Protein AF-0000000069341437 (afdb_homodimer)

Structure (mmCIF, N/CA/C/O backbone):
data_AF-0000000069341437-model_v1
#
loop_
_entity.id
_entity.type
_entity.pdbx_description
1 polymer 'CASP-like protein'
#
loop_
_atom_site.group_PDB
_atom_site.id
_atom_site.type_symbol
_atom_site.label_atom_id
_atom_site.label_alt_id
_atom_site.label_comp_id
_atom_site.label_asym_id
_atom_site.label_entity_id
_atom_site.label_seq_id
_atom_site.pdbx_PDB_ins_code
_atom_site.Cartn_x
_atom_site.Cartn_y
_atom_site.Cartn_z
_atom_site.occupancy
_atom_site.B_iso_or_equiv
_atom_site.auth_seq_id
_atom_site.auth_comp_id
_atom_site.auth_asym_id
_atom_site.auth_atom_id
_atom_site.pdbx_PDB_model_num
ATOM 1 N N . MET A 1 1 ? -21.5 57.875 17.562 1 32.16 1 MET A N 1
ATOM 2 C CA . MET A 1 1 ? -21.734 57.219 16.281 1 32.16 1 MET A CA 1
ATOM 3 C C . MET A 1 1 ? -21.672 55.688 16.438 1 32.16 1 MET A C 1
ATOM 5 O O . MET A 1 1 ? -20.672 55.156 16.922 1 32.16 1 MET A O 1
ATOM 9 N N . PRO A 1 2 ? -22.766 55 16.594 1 41.91 2 PRO A N 1
ATOM 10 C CA . PRO A 1 2 ? -22.859 53.562 16.844 1 41.91 2 PRO A CA 1
ATOM 11 C C . PRO A 1 2 ? -22.094 52.75 15.82 1 41.91 2 PRO A C 1
ATOM 13 O O . PRO A 1 2 ? -21.953 53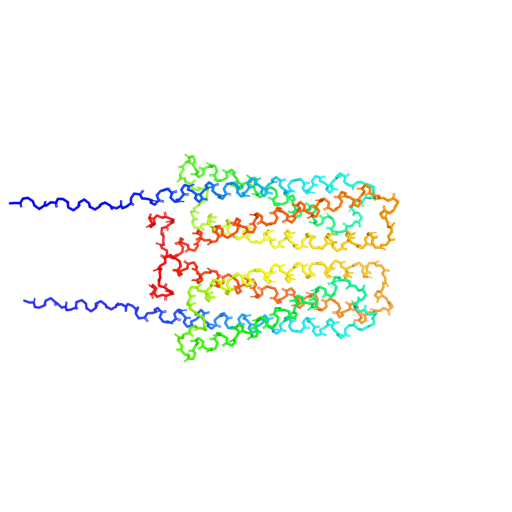.156 14.664 1 41.91 2 PRO A O 1
ATOM 16 N N . SER A 1 3 ? -20.891 52.219 16.266 1 40.38 3 SER A N 1
ATOM 17 C CA . SER A 1 3 ? -20.062 51.312 15.477 1 40.38 3 SER A CA 1
ATOM 18 C C . SER A 1 3 ? -20.922 50.281 14.766 1 40.38 3 SER A C 1
ATOM 20 O O . SER A 1 3 ? -21.812 49.688 15.375 1 40.38 3 SER A O 1
ATOM 22 N N . PRO A 1 4 ? -21.125 50.5 13.461 1 43.59 4 PRO A N 1
ATOM 23 C CA . PRO A 1 4 ? -21.969 49.531 12.734 1 43.59 4 PRO A CA 1
ATOM 24 C C . PRO A 1 4 ? -21.641 48.094 13.078 1 43.59 4 PRO A C 1
ATOM 26 O O . PRO A 1 4 ? -20.516 47.781 13.477 1 43.59 4 PRO A O 1
ATOM 29 N N . PRO A 1 5 ? -22.547 47.344 13.633 1 40.03 5 PRO A N 1
ATOM 30 C CA . PRO A 1 5 ? -22.375 45.906 13.93 1 40.03 5 PRO A CA 1
ATOM 31 C C . PRO A 1 5 ? -21.641 45.156 12.82 1 40.03 5 PRO A C 1
ATOM 33 O O . PRO A 1 5 ? -21.844 45.469 11.633 1 40.03 5 PRO A O 1
ATOM 36 N N . HIS A 1 6 ? -20.234 45.156 12.93 1 34.81 6 HIS A N 1
ATOM 37 C CA . HIS A 1 6 ? -19.547 44.25 12.031 1 34.81 6 HIS A CA 1
ATOM 38 C C . HIS A 1 6 ? -20.312 42.938 11.859 1 34.81 6 HIS A C 1
ATOM 40 O O . HIS A 1 6 ? -20.453 42.156 12.812 1 34.81 6 HIS A O 1
ATOM 46 N N . ASN A 1 7 ? -21.422 43.031 11.227 1 34.34 7 ASN A N 1
ATOM 47 C CA . ASN A 1 7 ? -22.031 41.781 10.789 1 34.34 7 ASN A CA 1
ATOM 48 C C . ASN A 1 7 ? -20.984 40.781 10.352 1 34.34 7 ASN A C 1
ATOM 50 O O . ASN A 1 7 ? -20.234 41.031 9.406 1 34.34 7 ASN A O 1
ATOM 54 N N . GLY A 1 8 ? -20.062 40.375 11.281 1 32.69 8 GLY A N 1
ATOM 55 C CA . GLY A 1 8 ? -19.266 39.188 10.992 1 32.69 8 GLY A CA 1
ATOM 56 C C . GLY A 1 8 ? -19.969 38.219 10.078 1 32.69 8 GLY A C 1
ATOM 57 O O . GLY A 1 8 ? -20.859 37.5 10.508 1 32.69 8 GLY A O 1
ATOM 58 N N . GLY A 1 9 ? -20.344 38.656 8.945 1 34.12 9 GLY A N 1
ATOM 59 C CA . GLY A 1 9 ? -20.828 37.75 7.934 1 34.12 9 GLY A CA 1
ATOM 60 C C . GLY A 1 9 ? -20.031 36.438 7.883 1 34.12 9 GLY A C 1
ATOM 61 O O . GLY A 1 9 ? -18.953 36.406 7.285 1 34.12 9 GLY A O 1
ATOM 62 N N . GLY A 1 10 ? -19.719 35.75 8.961 1 36.22 10 GLY A N 1
ATOM 63 C CA . GLY A 1 10 ? -19.344 34.344 8.867 1 36.22 10 GLY A CA 1
ATOM 64 C C . GLY A 1 10 ? -19.797 33.688 7.574 1 36.22 10 GLY A C 1
ATOM 65 O O . GLY A 1 10 ? -20.984 33.719 7.238 1 36.22 10 GLY A O 1
ATOM 66 N N . ASP A 1 11 ? -18.984 33.906 6.566 1 36.56 11 ASP A N 1
ATOM 67 C CA . ASP A 1 11 ? -19.219 33.312 5.242 1 36.56 11 ASP A CA 1
ATOM 68 C C . ASP A 1 11 ? -20 32 5.34 1 36.56 11 ASP A C 1
ATOM 70 O O . ASP A 1 11 ? -19.578 31.078 6.031 1 36.56 11 ASP A O 1
ATOM 74 N N . ALA A 1 12 ? -21.109 31.891 5.395 1 41.69 12 ALA A N 1
ATOM 75 C CA . ALA A 1 12 ? -22.219 30.953 5.168 1 41.69 12 ALA A CA 1
ATOM 76 C C . ALA A 1 12 ? -21.812 29.844 4.215 1 41.69 12 ALA A C 1
ATOM 78 O O . ALA A 1 12 ? -22.656 29.078 3.754 1 41.69 12 ALA A O 1
ATOM 79 N N . HIS A 1 13 ? -20.609 29.734 3.414 1 44.34 13 HIS A N 1
ATOM 80 C CA . HIS A 1 13 ? -20.281 28.766 2.367 1 44.34 13 HIS A CA 1
ATOM 81 C C . HIS A 1 13 ? -19.938 27.406 2.959 1 44.34 13 HIS A C 1
ATOM 83 O O . HIS A 1 13 ? -19.531 26.5 2.232 1 44.34 13 HIS A O 1
ATOM 89 N N . PRO A 1 14 ? -19.578 27.219 4.25 1 52.53 14 PRO A N 1
ATOM 90 C CA . PRO A 1 14 ? -19.141 25.969 4.848 1 52.53 14 PRO A CA 1
ATOM 91 C C . PRO A 1 14 ? -20.125 24.812 4.609 1 52.53 14 PRO A C 1
ATOM 93 O O . PRO A 1 14 ? -19.703 23.688 4.367 1 52.53 14 PRO A O 1
ATOM 96 N N . PRO A 1 15 ? -21.422 25.094 4.746 1 59.72 15 PRO A N 1
ATOM 97 C CA . PRO A 1 15 ? -22.391 24 4.609 1 59.72 15 PRO A CA 1
ATOM 98 C C . PRO A 1 15 ? -22.406 23.406 3.201 1 59.72 15 PRO A C 1
ATOM 100 O O . PRO A 1 15 ? -22.641 22.203 3.035 1 59.72 15 PRO A O 1
ATOM 103 N N . GLN A 1 16 ? -22.094 24.312 2.191 1 64.38 16 GLN A N 1
ATOM 104 C CA . GLN A 1 16 ? -22.188 23.828 0.818 1 64.38 16 GLN A CA 1
ATOM 105 C C . GLN A 1 16 ? -21.031 22.875 0.485 1 64.38 16 GLN A C 1
ATOM 107 O O . GLN A 1 16 ? -21.234 21.859 -0.184 1 64.38 16 GLN A O 1
ATOM 112 N N . ARG A 1 17 ? -19.891 23.234 1.036 1 73.5 17 ARG A N 1
ATOM 113 C CA . ARG A 1 17 ? -18.75 22.375 0.746 1 73.5 17 ARG A CA 1
ATOM 114 C C . ARG A 1 17 ? -18.938 20.984 1.362 1 73.5 17 ARG A C 1
ATOM 116 O O . ARG A 1 17 ? -18.625 19.984 0.733 1 73.5 17 ARG A O 1
ATOM 123 N N . ARG A 1 18 ? -19.5 21.047 2.443 1 78.5 18 ARG A N 1
ATOM 124 C CA . ARG A 1 18 ? -19.766 19.781 3.113 1 78.5 18 ARG A CA 1
ATOM 125 C C . ARG A 1 18 ? -20.766 18.938 2.326 1 78.5 18 ARG A C 1
ATOM 127 O O . ARG A 1 18 ? -20.625 17.719 2.209 1 78.5 18 ARG A O 1
ATOM 134 N N . ARG A 1 19 ? -21.828 19.672 1.827 1 82.5 19 ARG A N 1
ATOM 135 C CA . ARG A 1 19 ? -22.828 18.969 1.046 1 82.5 19 ARG A CA 1
ATOM 136 C C . ARG A 1 19 ? -22.234 18.375 -0.22 1 82.5 19 ARG A C 1
ATOM 138 O O . ARG A 1 19 ? -22.547 17.234 -0.584 1 82.5 19 ARG A O 1
ATOM 145 N N . HIS A 1 20 ? -21.297 19.125 -0.807 1 86 20 HIS A N 1
ATOM 146 C CA . HIS A 1 20 ? -20.656 18.641 -2.031 1 86 20 HIS A CA 1
ATOM 147 C C . HIS A 1 20 ? -19.734 17.453 -1.75 1 86 20 HIS A C 1
ATOM 149 O O . HIS A 1 20 ? -19.719 16.484 -2.512 1 86 20 HIS A O 1
ATOM 155 N N . LEU A 1 21 ? -19.062 17.484 -0.702 1 87.06 21 LEU A N 1
ATOM 156 C CA . LEU A 1 21 ? -18.172 16.391 -0.336 1 87.06 21 LEU A CA 1
ATOM 157 C C . LEU A 1 21 ? -18.984 15.141 0.001 1 87.06 21 LEU A C 1
ATOM 159 O O . LEU A 1 21 ? -18.578 14.031 -0.362 1 87.06 21 LEU A O 1
ATOM 163 N N . ASN A 1 22 ? -20.062 15.367 0.604 1 88.88 22 ASN A N 1
ATOM 164 C CA . ASN A 1 22 ? -20.938 14.242 0.944 1 88.88 22 ASN A CA 1
ATOM 165 C C . ASN A 1 22 ? -21.531 13.602 -0.303 1 88.88 22 ASN A C 1
ATOM 167 O O . ASN A 1 22 ? -21.609 12.375 -0.398 1 88.88 22 ASN A O 1
ATOM 171 N N . LEU A 1 23 ? -21.938 14.391 -1.186 1 92.06 23 LEU A N 1
ATOM 172 C CA . LEU A 1 23 ? -22.484 13.883 -2.438 1 92.06 23 LEU A CA 1
ATOM 173 C C . LEU A 1 23 ? -21.406 13.188 -3.26 1 92.06 23 LEU A C 1
ATOM 175 O O . LEU A 1 23 ? -21.672 12.164 -3.9 1 92.06 23 LEU A O 1
ATOM 179 N N . LEU A 1 24 ? -20.234 13.758 -3.234 1 94.25 24 LEU A N 1
ATOM 180 C CA . LEU A 1 24 ? -19.125 13.164 -3.965 1 94.25 24 LEU A CA 1
ATOM 181 C C . LEU A 1 24 ? -18.797 11.781 -3.418 1 94.25 24 LEU A C 1
ATOM 183 O O . LEU A 1 24 ? -18.656 10.82 -4.184 1 94.25 24 LEU A O 1
ATOM 187 N N . ILE A 1 25 ? -18.703 11.719 -2.172 1 94.81 25 ILE A N 1
ATOM 188 C CA . ILE A 1 25 ? -18.359 10.438 -1.568 1 94.81 25 ILE A CA 1
ATOM 189 C C . ILE A 1 25 ? -19.484 9.43 -1.852 1 94.81 25 ILE A C 1
ATOM 191 O O . ILE A 1 25 ? -19.203 8.25 -2.115 1 94.81 25 ILE A O 1
ATOM 195 N N . LEU A 1 26 ? -20.75 9.797 -1.717 1 96 26 LEU A N 1
ATOM 196 C CA . LEU A 1 26 ? -21.875 8.922 -2.008 1 96 26 LEU A CA 1
ATOM 197 C C . LEU A 1 26 ? -21.797 8.391 -3.436 1 96 26 LEU A C 1
ATOM 199 O O . LEU A 1 26 ? -22.016 7.199 -3.67 1 96 26 LEU A O 1
ATOM 203 N N . LEU A 1 27 ? -21.453 9.266 -4.371 1 97.31 27 LEU A N 1
ATOM 204 C CA . LEU A 1 27 ? -21.328 8.867 -5.77 1 97.31 27 LEU A CA 1
ATOM 205 C C . LEU A 1 27 ? -20.188 7.883 -5.953 1 97.31 27 LEU A C 1
ATOM 207 O O . LEU A 1 27 ? -20.312 6.887 -6.668 1 97.31 27 LEU A O 1
ATOM 211 N N . LEU A 1 28 ? -19.094 8.148 -5.316 1 98.25 28 LEU A N 1
ATOM 212 C CA . LEU A 1 28 ? -17.938 7.254 -5.406 1 98.25 28 LEU A CA 1
ATOM 213 C C . LEU A 1 28 ? -18.266 5.883 -4.828 1 98.25 28 LEU A C 1
ATOM 215 O O . LEU A 1 28 ? -17.875 4.859 -5.387 1 98.25 28 LEU A O 1
ATOM 219 N N . ARG A 1 29 ? -18.969 5.867 -3.781 1 97.94 29 ARG A N 1
ATOM 220 C CA . ARG A 1 29 ? -19.344 4.609 -3.137 1 97.94 29 ARG A CA 1
ATOM 221 C C . ARG A 1 29 ? -20.344 3.83 -3.986 1 97.94 29 ARG A C 1
ATOM 223 O O . ARG A 1 29 ? -20.281 2.602 -4.055 1 97.94 29 ARG A O 1
ATOM 230 N N . LEU A 1 30 ? -21.266 4.52 -4.609 1 98.25 30 LEU A N 1
ATOM 231 C CA . LEU A 1 30 ? -22.234 3.887 -5.484 1 98.25 30 LEU A CA 1
ATOM 232 C C . LEU A 1 30 ? -21.562 3.219 -6.672 1 98.25 30 LEU A C 1
ATOM 234 O O . LEU A 1 30 ? -21.859 2.07 -7.004 1 98.25 30 LEU A O 1
ATOM 238 N N . VAL A 1 31 ? -20.609 3.965 -7.23 1 98.69 31 VAL A N 1
ATOM 239 C CA . VAL A 1 31 ? -19.891 3.449 -8.391 1 98.69 31 VAL A CA 1
ATOM 240 C C . VAL A 1 31 ? -19 2.281 -7.977 1 98.69 31 VAL A C 1
ATOM 242 O O . VAL A 1 31 ? -18.922 1.271 -8.68 1 98.69 31 VAL A O 1
ATOM 245 N N . THR A 1 32 ? -18.328 2.422 -6.848 1 98.75 32 THR A N 1
ATOM 246 C CA . THR A 1 32 ? -17.531 1.324 -6.316 1 98.75 32 THR A CA 1
ATOM 247 C C . THR A 1 32 ? -18.391 0.087 -6.086 1 98.75 32 THR A C 1
ATOM 249 O O . THR A 1 32 ? -18 -1.026 -6.438 1 98.75 32 THR A O 1
ATOM 252 N N . PHE A 1 33 ? -19.562 0.231 -5.492 1 98.69 33 PHE A N 1
ATOM 253 C CA . PHE A 1 33 ? -20.5 -0.862 -5.246 1 98.69 33 PHE A CA 1
ATOM 254 C C . PHE A 1 33 ? -20.844 -1.576 -6.547 1 98.69 33 PHE A C 1
ATOM 256 O O . PHE A 1 33 ? -20.766 -2.803 -6.629 1 98.69 33 PHE A O 1
ATOM 263 N N . GLY A 1 34 ? -21.219 -0.811 -7.512 1 98.81 34 GLY A N 1
ATOM 264 C CA . GLY A 1 34 ? -21.609 -1.38 -8.789 1 98.81 34 GLY A CA 1
ATOM 265 C C . GLY A 1 34 ? -20.5 -2.182 -9.445 1 98.81 34 GLY A C 1
ATOM 266 O O . GLY A 1 34 ? -20.734 -3.311 -9.891 1 98.81 34 GLY A O 1
ATOM 267 N N . PHE A 1 35 ? -19.328 -1.631 -9.516 1 98.88 35 PHE A N 1
ATOM 268 C CA . PHE A 1 35 ? -18.203 -2.297 -10.172 1 98.88 35 PHE A CA 1
ATOM 269 C C . PHE A 1 35 ? -17.781 -3.541 -9.398 1 98.88 35 PHE A C 1
ATOM 271 O O . PHE A 1 35 ? -17.516 -4.586 -9.992 1 98.88 35 PHE A O 1
ATOM 278 N N . SER A 1 36 ? -17.719 -3.416 -8.078 1 98.81 36 SER A N 1
ATOM 279 C CA . SER A 1 36 ? -17.328 -4.562 -7.27 1 98.81 36 SER A CA 1
ATOM 280 C C . SER A 1 36 ? -18.359 -5.676 -7.332 1 98.81 36 SER A C 1
ATOM 282 O O . SER A 1 36 ? -18 -6.855 -7.383 1 98.81 36 SER A O 1
ATOM 284 N N . LEU A 1 37 ? -19.609 -5.32 -7.301 1 98.62 37 LEU A N 1
ATOM 285 C CA . LEU A 1 37 ? -20.672 -6.32 -7.43 1 98.62 37 LEU A CA 1
ATOM 286 C C . LEU A 1 37 ? -20.594 -7.008 -8.789 1 98.62 37 LEU A C 1
ATOM 288 O O . LEU A 1 37 ? -20.703 -8.234 -8.875 1 98.62 37 LEU A O 1
ATOM 292 N N . ALA A 1 38 ? -20.422 -6.211 -9.82 1 98.56 38 ALA A N 1
ATOM 293 C CA . ALA A 1 38 ? -20.328 -6.766 -11.164 1 98.56 38 ALA A CA 1
ATOM 294 C C . ALA A 1 38 ? -19.125 -7.695 -11.281 1 98.56 38 ALA A C 1
ATOM 296 O O . ALA A 1 38 ? -19.188 -8.742 -11.938 1 98.56 38 ALA A O 1
ATOM 297 N N . ALA A 1 39 ? -18.047 -7.32 -10.672 1 98.44 39 ALA A N 1
ATOM 298 C CA . ALA A 1 39 ? -16.859 -8.172 -10.68 1 98.44 39 ALA A CA 1
ATOM 299 C C . ALA A 1 39 ? -17.141 -9.508 -9.992 1 98.44 39 ALA A C 1
ATOM 301 O O . ALA A 1 39 ? -16.797 -10.57 -10.523 1 98.44 39 ALA A O 1
ATOM 302 N N . ALA A 1 40 ? -17.766 -9.461 -8.859 1 97.44 40 ALA A N 1
ATOM 303 C CA . ALA A 1 40 ? -18.094 -10.672 -8.117 1 97.44 40 ALA A CA 1
ATOM 304 C C . ALA A 1 40 ? -19.031 -11.57 -8.914 1 97.44 40 ALA A C 1
ATOM 306 O O . ALA A 1 40 ? -18.844 -12.789 -8.977 1 97.44 40 ALA A O 1
ATOM 307 N N . ILE A 1 41 ? -20.078 -10.969 -9.508 1 96.81 41 ILE A N 1
ATOM 308 C CA . ILE A 1 41 ? -21.031 -11.727 -10.312 1 96.81 41 ILE A CA 1
ATOM 309 C C . ILE A 1 41 ? -20.312 -12.367 -11.492 1 96.81 41 ILE A C 1
ATOM 311 O O . ILE A 1 41 ? -20.578 -13.523 -11.836 1 96.81 41 ILE A O 1
ATOM 315 N N . SER A 1 42 ? -19.375 -11.672 -12.109 1 96.12 42 SER A N 1
ATOM 316 C CA . SER A 1 42 ? -18.641 -12.203 -13.25 1 96.12 42 SER A CA 1
ATOM 317 C C . SER A 1 42 ? -17.828 -13.43 -12.859 1 96.12 42 SER A C 1
ATOM 319 O O . SER A 1 42 ? -17.719 -14.383 -13.633 1 96.12 42 SER A O 1
ATOM 321 N N . ILE A 1 43 ? -17.297 -13.43 -11.648 1 94.62 43 ILE A N 1
ATOM 322 C CA . ILE A 1 43 ? -16.5 -14.57 -11.188 1 94.62 43 ILE A CA 1
ATOM 323 C C . ILE A 1 43 ? -17.422 -15.766 -10.938 1 94.62 43 ILE A C 1
ATOM 325 O O . ILE A 1 43 ? -17.109 -16.891 -11.336 1 94.62 43 ILE A O 1
ATOM 329 N N . VAL A 1 44 ? -18.516 -15.516 -10.328 1 91.44 44 VAL A N 1
ATOM 330 C CA . VAL A 1 44 ? -19.422 -16.609 -9.961 1 91.44 44 VAL A CA 1
ATOM 331 C C . VAL A 1 44 ? -20.031 -17.219 -11.219 1 91.44 44 VAL A C 1
ATOM 333 O O . VAL A 1 44 ? -20.328 -18.422 -11.258 1 91.44 44 VAL A O 1
ATOM 336 N N . THR A 1 45 ? -20.172 -16.453 -12.242 1 91.12 45 THR A N 1
ATOM 337 C CA . THR A 1 45 ? -20.75 -16.938 -13.5 1 91.12 45 THR A CA 1
ATOM 338 C C . THR A 1 45 ? -19.719 -17.703 -14.312 1 91.12 45 THR A C 1
ATOM 340 O O . THR A 1 45 ? -20.062 -18.422 -15.25 1 91.12 45 THR A O 1
ATOM 343 N N . ASN A 1 46 ? -18.453 -17.562 -13.93 1 87.12 46 ASN A N 1
ATOM 344 C CA . ASN A 1 46 ? -17.359 -18.25 -14.602 1 87.12 46 ASN A CA 1
ATOM 345 C C . ASN A 1 46 ? -17.281 -19.719 -14.164 1 87.12 46 ASN A C 1
ATOM 347 O O . ASN A 1 46 ? -16.453 -20.078 -13.32 1 87.12 46 ASN A O 1
ATOM 351 N N . SER A 1 47 ? -18.016 -20.672 -14.742 1 74.56 47 SER A N 1
ATOM 352 C CA . SER A 1 47 ? -18.188 -22.047 -14.281 1 74.56 47 SER A CA 1
ATOM 353 C C . SER A 1 47 ? -17.266 -23 -15.039 1 74.56 47 SER A C 1
ATOM 355 O O . SER A 1 47 ? -16.781 -23.984 -14.484 1 74.56 47 SER A O 1
ATOM 357 N N . SER A 1 48 ? -16.984 -22.891 -16.266 1 69.38 48 SER A N 1
ATOM 358 C CA . SER A 1 48 ? -16.203 -23.859 -17.016 1 69.38 48 SER A CA 1
ATOM 359 C C . SER A 1 48 ? -14.852 -23.297 -17.422 1 69.38 48 SER A C 1
ATOM 361 O O . SER A 1 48 ? -14.773 -22.422 -18.281 1 69.38 48 SER A O 1
ATOM 363 N N . PRO A 1 49 ? -13.867 -23.797 -16.844 1 68.25 49 PRO A N 1
ATOM 364 C CA . PRO A 1 49 ? -13.648 -24.656 -15.664 1 68.25 49 PRO A CA 1
ATOM 365 C C . PRO A 1 49 ? -14.039 -23.969 -14.359 1 68.25 49 PRO A C 1
ATOM 367 O O . PRO A 1 49 ? -14.336 -22.766 -14.352 1 68.25 49 PRO A O 1
ATOM 370 N N . SER A 1 50 ? -14.031 -24.766 -13.289 1 74.31 50 SER A N 1
ATOM 371 C CA . SER A 1 50 ? -14.492 -24.203 -12.023 1 74.31 50 SER A CA 1
ATOM 372 C C . SER A 1 50 ? -13.516 -23.156 -11.5 1 74.31 50 SER A C 1
ATOM 374 O O . SER A 1 50 ? -12.312 -23.422 -11.375 1 74.31 50 SER A O 1
ATOM 376 N N . TRP A 1 51 ? -13.969 -21.953 -11.352 1 77.94 51 TRP A N 1
ATOM 377 C CA . TRP A 1 51 ? -13.188 -20.859 -10.781 1 77.94 51 TRP A CA 1
ATOM 378 C C . TRP A 1 51 ? -12.688 -21.219 -9.383 1 77.94 51 TRP A C 1
ATOM 380 O O . TRP A 1 51 ? -11.695 -20.656 -8.914 1 77.94 51 TRP A O 1
ATOM 390 N N . LEU A 1 52 ? -13.297 -22.062 -8.75 1 79.06 52 LEU A N 1
ATOM 391 C CA . LEU A 1 52 ? -12.945 -22.484 -7.402 1 79.06 52 LEU A CA 1
ATOM 392 C C . LEU A 1 52 ? -11.594 -23.203 -7.398 1 79.06 52 LEU A C 1
ATOM 394 O O . LEU A 1 52 ? -10.953 -23.328 -6.352 1 79.06 52 LEU A O 1
ATOM 398 N N . ARG A 1 53 ? -11.281 -23.625 -8.531 1 78.38 53 ARG A N 1
ATOM 399 C CA . ARG A 1 53 ? -10.008 -24.344 -8.625 1 78.38 53 ARG A CA 1
ATOM 400 C C . ARG A 1 53 ? -8.836 -23.375 -8.523 1 78.38 53 ARG A C 1
ATOM 402 O O . ARG A 1 53 ? -7.727 -23.766 -8.156 1 78.38 53 ARG A O 1
ATOM 409 N N . PHE A 1 54 ? -9.102 -22.125 -8.844 1 80.19 54 PHE A N 1
ATOM 410 C CA . PHE A 1 54 ? -8.047 -21.125 -8.828 1 80.19 54 PHE A CA 1
ATOM 411 C C . PHE A 1 54 ? -8.148 -20.25 -7.582 1 80.19 54 PHE A C 1
ATOM 413 O O . PHE A 1 54 ? -9.086 -19.469 -7.434 1 80.19 54 PHE A O 1
ATOM 420 N N . GLN A 1 55 ? -7.219 -20.328 -6.676 1 83.31 55 GLN A N 1
ATOM 421 C CA . GLN A 1 55 ? -7.195 -19.578 -5.426 1 83.31 55 GLN A CA 1
ATOM 422 C C . GLN A 1 55 ? -7.242 -18.078 -5.688 1 83.31 55 GLN A C 1
ATOM 424 O O . GLN A 1 55 ? -7.887 -17.328 -4.941 1 83.31 55 GLN A O 1
ATOM 429 N N . SER A 1 56 ? -6.516 -17.641 -6.766 1 88.25 56 SER A N 1
ATOM 430 C CA . SER A 1 56 ? -6.492 -16.219 -7.074 1 88.25 56 SER A CA 1
ATOM 431 C C . SER A 1 56 ? -7.895 -15.695 -7.375 1 88.25 56 SER A C 1
ATOM 433 O O . SER A 1 56 ? -8.266 -14.602 -6.93 1 88.25 56 SER A O 1
ATOM 435 N N . PHE A 1 57 ? -8.742 -16.469 -8.047 1 90.81 57 PHE A N 1
ATOM 436 C CA . PHE A 1 57 ? -10.086 -16.016 -8.391 1 90.81 57 PHE A CA 1
ATOM 437 C C . PHE A 1 57 ? -11.008 -16.078 -7.18 1 90.81 57 PHE A C 1
ATOM 439 O O . PHE A 1 57 ? -11.93 -15.266 -7.051 1 90.81 57 PHE A O 1
ATOM 446 N N . ARG A 1 58 ? -10.719 -16.938 -6.293 1 91.75 58 ARG A N 1
ATOM 447 C CA . ARG A 1 58 ? -11.453 -16.938 -5.031 1 91.75 58 ARG A CA 1
ATOM 448 C C . ARG A 1 58 ? -11.172 -15.68 -4.23 1 91.75 58 ARG A C 1
ATOM 450 O O . ARG A 1 58 ? -12.07 -15.117 -3.604 1 91.75 58 ARG A O 1
ATOM 457 N N . PHE A 1 59 ? -9.953 -15.234 -4.328 1 93.62 59 PHE A N 1
ATOM 458 C CA . PHE A 1 59 ? -9.57 -14.016 -3.629 1 93.62 59 PHE A CA 1
ATOM 459 C C . PHE A 1 59 ? -10.195 -12.797 -4.289 1 93.62 59 PHE A C 1
ATOM 461 O O . PHE A 1 59 ? -10.648 -11.875 -3.604 1 93.62 59 PHE A O 1
ATOM 468 N N . VAL A 1 60 ? -10.18 -12.812 -5.602 1 96.25 60 VAL A N 1
ATOM 469 C CA . VAL A 1 60 ? -10.82 -11.719 -6.324 1 96.25 60 VAL A CA 1
ATOM 470 C C . VAL A 1 60 ? -12.305 -11.664 -5.977 1 96.25 60 VAL A C 1
ATOM 472 O O . VAL A 1 60 ? -12.852 -10.594 -5.727 1 96.25 60 VAL A O 1
ATOM 475 N N . PHE A 1 61 ? -12.961 -12.805 -5.926 1 96.44 61 PHE A N 1
ATOM 476 C CA . PHE A 1 61 ? -14.375 -12.883 -5.578 1 96.44 61 PHE A CA 1
ATOM 477 C C . PHE A 1 61 ? -14.617 -12.375 -4.156 1 96.44 61 PHE A C 1
ATOM 479 O O . PHE A 1 61 ? -15.445 -11.492 -3.938 1 96.44 61 PHE A O 1
ATOM 486 N N . ALA A 1 62 ? -13.844 -12.914 -3.199 1 97.5 62 ALA A N 1
ATOM 487 C CA . ALA A 1 62 ? -14.016 -12.547 -1.797 1 97.5 62 ALA A CA 1
ATOM 488 C C . ALA A 1 62 ? -13.766 -11.055 -1.586 1 97.5 62 ALA A C 1
ATOM 490 O O . ALA A 1 62 ? -14.531 -10.375 -0.898 1 97.5 62 ALA A O 1
ATOM 491 N N . ALA A 1 63 ? -12.703 -10.508 -2.156 1 98.31 63 ALA A N 1
ATOM 492 C CA . ALA A 1 63 ? -12.359 -9.094 -2.008 1 98.31 63 ALA A CA 1
ATOM 493 C C . ALA A 1 63 ? -13.469 -8.203 -2.559 1 98.31 63 ALA A C 1
ATOM 495 O O . ALA A 1 63 ? -13.852 -7.215 -1.924 1 98.31 63 ALA A O 1
ATOM 496 N N . ASN A 1 64 ? -14.008 -8.547 -3.713 1 98.62 64 ASN A N 1
ATOM 497 C CA . ASN A 1 64 ? -15.023 -7.707 -4.332 1 98.62 64 ASN A CA 1
ATOM 498 C C . ASN A 1 64 ? -16.359 -7.824 -3.605 1 98.62 64 ASN A C 1
ATOM 500 O O . ASN A 1 64 ? -17.125 -6.855 -3.531 1 98.62 64 ASN A O 1
ATOM 504 N N . VAL A 1 65 ? -16.672 -8.977 -3.01 1 98.5 65 VAL A N 1
ATOM 505 C CA . VAL A 1 65 ? -17.875 -9.109 -2.201 1 98.5 65 VAL A CA 1
ATOM 506 C C . VAL A 1 65 ? -17.766 -8.258 -0.943 1 98.5 65 VAL A C 1
ATOM 508 O O . VAL A 1 65 ? -18.719 -7.57 -0.557 1 98.5 65 VAL A O 1
ATOM 511 N N . ILE A 1 66 ? -16.594 -8.273 -0.357 1 98.56 66 ILE A N 1
ATOM 512 C CA . ILE A 1 66 ? -16.359 -7.48 0.844 1 98.56 66 ILE A CA 1
ATOM 513 C C . ILE A 1 66 ? -16.5 -5.996 0.524 1 98.56 66 ILE A C 1
ATOM 515 O O . ILE A 1 66 ? -17.188 -5.266 1.243 1 98.56 66 ILE A O 1
ATOM 519 N N . VAL A 1 67 ? -15.938 -5.578 -0.555 1 98.75 67 VAL A N 1
ATOM 520 C CA . VAL A 1 67 ? -15.977 -4.172 -0.941 1 98.75 67 VAL A CA 1
ATOM 521 C C . VAL A 1 67 ? -17.391 -3.779 -1.324 1 98.75 67 VAL A C 1
ATOM 523 O O . VAL A 1 67 ? -17.844 -2.676 -1.008 1 98.75 67 VAL A O 1
ATOM 526 N N . ALA A 1 68 ? -18.078 -4.637 -2.014 1 98.62 68 ALA A N 1
ATOM 527 C CA . ALA A 1 68 ? -19.469 -4.352 -2.352 1 98.62 68 ALA A CA 1
ATOM 528 C C . ALA A 1 68 ? -20.328 -4.203 -1.093 1 98.62 68 ALA A C 1
ATOM 530 O O . ALA A 1 68 ? -21.094 -3.25 -0.965 1 98.62 68 ALA A O 1
ATOM 531 N N . ALA A 1 69 ? -20.172 -5.121 -0.167 1 98.5 69 ALA A N 1
ATOM 532 C CA . ALA A 1 69 ? -20.922 -5.062 1.087 1 98.5 69 ALA A CA 1
ATOM 533 C C . ALA A 1 69 ? -20.562 -3.805 1.877 1 98.5 69 ALA A C 1
ATOM 535 O O . ALA A 1 69 ? -21.453 -3.119 2.395 1 98.5 69 ALA A O 1
ATOM 536 N N . TYR A 1 70 ? -19.344 -3.566 1.953 1 98.44 70 TYR A N 1
ATOM 537 C CA . TYR A 1 70 ? -18.859 -2.381 2.652 1 98.44 70 TYR A CA 1
ATOM 538 C C . TYR A 1 70 ? -19.406 -1.109 2.014 1 98.44 70 TYR A C 1
ATOM 540 O O . TYR A 1 70 ? -19.844 -0.199 2.715 1 98.44 70 TYR A O 1
ATOM 548 N N . SER A 1 71 ? -19.297 -1.046 0.733 1 98.31 71 SER A N 1
ATOM 549 C CA . SER A 1 71 ? -19.781 0.13 0.02 1 98.31 71 SER A CA 1
ATOM 550 C C . SER A 1 71 ? -21.281 0.318 0.225 1 98.31 71 SER A C 1
ATOM 552 O O . SER A 1 71 ? -21.766 1.449 0.323 1 98.31 71 SER A O 1
ATOM 554 N N . LEU A 1 72 ? -22.016 -0.716 0.241 1 97.56 72 LEU A N 1
ATOM 555 C CA . LEU A 1 72 ? -23.453 -0.633 0.521 1 97.56 72 LEU A CA 1
ATOM 556 C C . LEU A 1 72 ? -23.703 -0.051 1.907 1 97.56 72 LEU A C 1
ATOM 558 O O . LEU A 1 72 ? -24.531 0.844 2.068 1 97.56 72 LEU A O 1
ATOM 562 N N . PHE A 1 73 ? -22.969 -0.526 2.873 1 97 73 PHE A N 1
ATOM 563 C CA . PHE A 1 73 ? -23.062 -0.017 4.234 1 97 73 PHE A CA 1
ATOM 564 C C . PHE A 1 73 ? -22.734 1.47 4.285 1 97 73 PHE A C 1
ATOM 566 O O . PHE A 1 73 ? -23.469 2.252 4.898 1 97 73 PHE A O 1
ATOM 573 N N . GLU A 1 74 ? -21.703 1.791 3.631 1 96.75 74 GLU A N 1
ATOM 574 C CA . GLU A 1 74 ? -21.25 3.182 3.635 1 96.75 74 GLU A CA 1
ATOM 575 C C . GLU A 1 74 ? -22.25 4.082 2.912 1 96.75 74 GLU A C 1
ATOM 577 O O . GLU A 1 74 ? -22.422 5.246 3.275 1 96.75 74 GLU A O 1
ATOM 582 N N . MET A 1 75 ? -22.797 3.58 1.883 1 96.56 75 MET A N 1
ATOM 583 C CA . MET A 1 75 ? -23.844 4.355 1.204 1 96.56 75 MET A CA 1
ATOM 584 C C . MET A 1 75 ? -25.016 4.641 2.141 1 96.56 75 MET A C 1
ATOM 586 O O . MET A 1 75 ? -25.531 5.754 2.166 1 96.56 75 MET A O 1
ATOM 590 N N . CYS A 1 76 ? -25.469 3.719 2.938 1 94.5 76 CYS A N 1
ATOM 591 C CA . CYS A 1 76 ? -26.531 3.918 3.916 1 94.5 76 CYS A CA 1
ATOM 592 C C . CYS A 1 76 ? -26.125 4.949 4.961 1 94.5 76 CYS A C 1
ATOM 594 O O . CYS A 1 76 ? -26.922 5.82 5.32 1 94.5 76 CYS A O 1
ATOM 596 N N . ALA A 1 77 ? -24.938 4.816 5.375 1 93.12 77 ALA A N 1
ATOM 597 C CA . ALA A 1 77 ? -24.406 5.777 6.34 1 93.12 77 ALA A CA 1
ATOM 598 C C . ALA A 1 77 ? -24.391 7.188 5.758 1 93.12 77 ALA A C 1
ATOM 600 O O . ALA A 1 77 ? -24.719 8.156 6.449 1 93.12 77 ALA A O 1
ATOM 601 N N . SER A 1 78 ? -23.953 7.242 4.531 1 92.44 78 SER A N 1
ATOM 602 C CA . SER A 1 78 ? -23.891 8.547 3.869 1 92.44 78 SER A CA 1
ATOM 603 C C . SER A 1 78 ? -25.297 9.141 3.709 1 92.44 78 SER A C 1
ATOM 605 O O . SER A 1 78 ? -25.484 10.344 3.918 1 92.44 78 SER A O 1
ATOM 607 N N . VAL A 1 79 ? -26.25 8.391 3.334 1 91.56 79 VAL A N 1
ATOM 608 C CA . VAL A 1 79 ? -27.625 8.859 3.191 1 91.56 79 VAL A CA 1
ATOM 609 C C . VAL A 1 79 ? -28.156 9.305 4.547 1 91.56 79 VAL A C 1
ATOM 611 O O . VAL A 1 79 ? -28.812 10.336 4.652 1 91.56 79 VAL A O 1
ATOM 614 N N . HIS A 1 80 ? -27.875 8.492 5.551 1 91.12 80 HIS A N 1
ATOM 615 C CA . HIS A 1 80 ? -28.281 8.859 6.906 1 91.12 80 HIS A CA 1
ATOM 616 C C . HIS A 1 80 ? -27.703 10.211 7.301 1 91.12 80 HIS A C 1
ATOM 618 O O . HIS A 1 80 ? -28.391 11.039 7.895 1 91.12 80 HIS A O 1
ATOM 624 N N . GLU A 1 81 ? -26.469 10.398 7.004 1 88.88 81 GLU A N 1
ATOM 625 C CA . GLU A 1 81 ? -25.812 11.664 7.324 1 88.88 81 GLU A CA 1
ATOM 626 C C . GLU A 1 81 ? -26.453 12.828 6.582 1 88.88 81 GLU A C 1
ATOM 628 O O . GLU A 1 81 ? -26.625 13.914 7.141 1 88.88 81 GLU A O 1
ATOM 633 N N . ILE A 1 82 ? -26.766 12.641 5.359 1 86.69 82 ILE A N 1
ATOM 634 C CA . ILE A 1 82 ? -27.375 13.688 4.539 1 86.69 82 ILE A CA 1
ATOM 635 C C . ILE A 1 82 ? -28.766 14.008 5.059 1 86.69 82 ILE A C 1
ATOM 637 O O . ILE A 1 82 ? -29.156 15.18 5.125 1 86.69 82 ILE A O 1
ATOM 641 N N . LEU A 1 83 ? -29.516 13.023 5.453 1 89.75 83 LEU A N 1
ATOM 642 C CA . LEU A 1 83 ? -30.906 13.188 5.852 1 89.75 83 LEU A CA 1
ATOM 643 C C . LEU A 1 83 ? -31.016 13.711 7.281 1 89.75 83 LEU A C 1
ATOM 645 O O . LEU A 1 83 ? -31.859 14.547 7.582 1 89.75 83 LEU A O 1
ATOM 649 N N . LYS A 1 84 ? -30.141 13.227 8.164 1 89.38 84 LYS A N 1
ATOM 650 C CA . LYS A 1 84 ? -30.281 13.523 9.586 1 89.38 84 LYS A CA 1
ATOM 651 C C . LYS A 1 84 ? -29.25 14.555 10.031 1 89.38 84 LYS A C 1
ATOM 653 O O . LYS A 1 84 ? -29.344 15.094 11.141 1 89.38 84 LYS A O 1
ATOM 658 N N . GLY A 1 85 ? -28.25 14.789 9.258 1 84.38 85 GLY A N 1
ATOM 659 C CA . GLY A 1 85 ? -27.219 15.758 9.594 1 84.38 85 GLY A CA 1
ATOM 660 C C . GLY A 1 85 ? -26.25 15.25 10.656 1 84.38 85 GLY A C 1
ATOM 661 O O . GLY A 1 85 ? -25.625 16.047 11.352 1 84.38 85 GLY A O 1
ATOM 662 N N . ALA A 1 86 ? -26.422 13.969 10.93 1 84.44 86 ALA A N 1
ATOM 663 C CA . ALA A 1 86 ? -25.547 13.352 11.922 1 84.44 86 ALA A CA 1
ATOM 664 C C . ALA A 1 86 ? -25 12.023 11.414 1 84.44 86 ALA A C 1
ATOM 666 O O . ALA A 1 86 ? -25.641 11.336 10.617 1 84.44 86 ALA A O 1
ATOM 667 N N . THR A 1 87 ? -23.828 11.773 11.883 1 87.5 87 THR A N 1
ATOM 668 C CA . THR A 1 87 ? -23.203 10.516 11.5 1 87.5 87 THR A CA 1
ATOM 669 C C . THR A 1 87 ? -23.734 9.359 12.336 1 87.5 87 THR A C 1
ATOM 671 O O . THR A 1 87 ? -24.359 9.578 13.375 1 87.5 87 THR A O 1
ATOM 674 N N . LEU A 1 88 ? -23.594 8.094 11.852 1 88 88 LEU A N 1
ATOM 675 C CA . LEU A 1 88 ? -24.031 6.895 12.555 1 88 88 LEU A CA 1
ATOM 676 C C . LEU A 1 88 ? -23.266 6.703 13.852 1 88 88 LEU A C 1
ATOM 678 O O . LEU A 1 88 ? -23.844 6.316 14.875 1 88 88 LEU A O 1
ATOM 682 N N . PHE A 1 89 ? -22 6.945 13.836 1 89.75 89 PHE A N 1
ATOM 683 C CA . PHE A 1 89 ? -21.094 6.918 14.984 1 89.75 89 PHE A CA 1
ATOM 684 C C . PHE A 1 89 ? -20.625 8.328 15.328 1 89.75 89 PHE A C 1
ATOM 686 O O . PHE A 1 89 ? -20.828 9.266 14.562 1 89.75 89 PHE A O 1
ATOM 693 N N . PRO A 1 90 ? -20.141 8.398 16.656 1 89.88 90 PRO A N 1
ATOM 694 C CA . PRO A 1 90 ? -19.516 9.695 16.922 1 89.88 90 PRO A CA 1
ATOM 695 C C . PRO A 1 90 ? -18.547 10.117 15.828 1 89.88 90 PRO A C 1
ATOM 697 O O . PRO A 1 90 ? -17.859 9.273 15.242 1 89.88 90 PRO A O 1
ATOM 700 N N . GLU A 1 91 ? -18.5 11.305 15.461 1 87.75 91 GLU A N 1
ATOM 701 C CA . GLU A 1 91 ? -17.859 11.859 14.273 1 87.75 91 GLU A CA 1
ATOM 702 C C . GLU A 1 91 ? -16.406 11.383 14.156 1 87.75 91 GLU A C 1
ATOM 704 O O . GLU A 1 91 ? -15.992 10.898 13.102 1 87.75 91 GLU A O 1
ATOM 709 N N . PRO A 1 92 ? -15.586 11.516 15.258 1 89.81 92 PRO A N 1
ATOM 710 C CA . PRO A 1 92 ? -14.195 11.086 15.094 1 89.81 92 PRO A CA 1
ATOM 711 C C . PRO A 1 92 ? -14.078 9.594 14.797 1 89.81 92 PRO A C 1
ATOM 713 O O . PRO A 1 92 ? -13.195 9.18 14.039 1 89.81 92 PRO A O 1
ATOM 716 N N . ILE A 1 93 ? -14.922 8.82 15.352 1 92 93 ILE A N 1
ATOM 717 C CA . ILE A 1 93 ? -14.906 7.375 15.133 1 92 93 ILE A CA 1
ATOM 718 C C . ILE A 1 93 ? -15.367 7.066 13.711 1 92 93 ILE A C 1
ATOM 720 O O . ILE A 1 93 ? -14.805 6.195 13.039 1 92 93 ILE A O 1
ATOM 724 N N . GLN A 1 94 ? -16.359 7.719 13.258 1 92.56 94 GLN A N 1
ATOM 725 C CA . GLN A 1 94 ? -16.875 7.52 11.906 1 92.56 94 GLN A CA 1
ATOM 726 C C . GLN A 1 94 ? -15.828 7.887 10.859 1 92.56 94 GLN A C 1
ATOM 728 O O . GLN A 1 94 ? -15.641 7.16 9.883 1 92.56 94 GLN A O 1
ATOM 733 N N . LEU A 1 95 ? -15.156 9 11.078 1 92.44 95 LEU A N 1
ATOM 734 C CA . LEU A 1 95 ? -14.156 9.461 10.117 1 92.44 95 LEU A CA 1
ATOM 735 C C . LEU A 1 95 ? -12.977 8.5 10.055 1 92.44 95 LEU A C 1
ATOM 737 O O . LEU A 1 95 ? -12.492 8.18 8.961 1 92.44 95 LEU A O 1
ATOM 741 N N . CYS A 1 96 ? -12.578 8.031 11.195 1 93.19 96 CYS A N 1
ATOM 742 C CA . CYS A 1 96 ? -11.492 7.059 11.242 1 93.19 96 CYS A CA 1
ATOM 743 C C . CYS A 1 96 ? -11.914 5.746 10.586 1 93.19 96 CYS A C 1
ATOM 745 O O . CYS A 1 96 ? -11.141 5.137 9.852 1 93.19 96 CYS A O 1
ATOM 747 N N . PHE A 1 97 ? -13.109 5.309 10.898 1 95.81 97 PHE A N 1
ATOM 748 C CA . PHE A 1 97 ? -13.656 4.082 10.328 1 95.81 97 PHE A CA 1
ATOM 749 C C . PHE A 1 97 ? -13.688 4.156 8.805 1 95.81 97 PHE A C 1
ATOM 751 O O . PHE A 1 97 ? -13.266 3.221 8.125 1 95.81 97 PHE A O 1
ATOM 758 N N . ASP A 1 98 ? -14.203 5.242 8.281 1 95.38 98 ASP A N 1
ATOM 759 C CA . ASP A 1 98 ? -14.32 5.414 6.84 1 95.38 98 ASP A CA 1
ATOM 760 C C . ASP A 1 98 ? -12.953 5.363 6.164 1 95.38 98 ASP A C 1
ATOM 762 O O . ASP A 1 98 ? -12.758 4.613 5.203 1 95.38 98 ASP A O 1
ATOM 766 N N . PHE A 1 99 ? -12.07 6.117 6.695 1 96.25 99 PHE A N 1
ATOM 767 C CA . PHE A 1 99 ? -10.766 6.215 6.043 1 96.25 99 PHE A CA 1
ATOM 768 C C . PHE A 1 99 ? -10.016 4.895 6.133 1 96.25 99 PHE A C 1
ATOM 770 O O . PHE A 1 99 ? -9.484 4.41 5.129 1 96.25 99 PHE A O 1
ATOM 777 N N . THR A 1 100 ? -9.93 4.332 7.301 1 96.88 100 THR A N 1
ATOM 778 C CA . THR A 1 100 ? -9.172 3.104 7.512 1 96.88 100 THR A CA 1
ATOM 779 C C . THR A 1 100 ? -9.727 1.974 6.645 1 96.88 100 THR A C 1
ATOM 781 O O . THR A 1 100 ? -8.969 1.267 5.98 1 96.88 100 THR A O 1
ATOM 784 N N . HIS A 1 101 ? -10.977 1.8 6.656 1 97.5 101 HIS A N 1
ATOM 785 C CA . HIS A 1 101 ? -11.57 0.729 5.867 1 97.5 101 HIS A CA 1
ATOM 786 C C . HIS A 1 101 ? -11.445 1.01 4.375 1 97.5 101 HIS A C 1
ATOM 788 O O . HIS A 1 101 ? -11.195 0.096 3.586 1 97.5 101 HIS A O 1
ATOM 794 N N . ASP A 1 102 ? -11.688 2.289 3.912 1 98.06 102 ASP A N 1
ATOM 795 C CA . ASP A 1 102 ? -11.477 2.643 2.51 1 98.06 102 ASP A CA 1
ATOM 796 C C . ASP A 1 102 ? -10.07 2.27 2.055 1 98.06 102 ASP A C 1
ATOM 798 O O . ASP A 1 102 ? -9.898 1.658 0.997 1 98.06 102 ASP A O 1
ATOM 802 N N . GLN A 1 103 ? -9.133 2.635 2.879 1 97 103 GLN A N 1
ATOM 803 C CA . GLN A 1 103 ? -7.738 2.438 2.504 1 97 103 GLN A CA 1
ATOM 804 C C . GLN A 1 103 ? -7.363 0.959 2.527 1 97 103 GLN A C 1
ATOM 806 O O . GLN A 1 103 ? -6.758 0.451 1.581 1 97 103 GLN A O 1
ATOM 811 N N . VAL A 1 104 ? -7.719 0.247 3.52 1 97.56 104 VAL A N 1
ATOM 812 C CA . VAL A 1 104 ? -7.387 -1.166 3.674 1 97.56 104 VAL A CA 1
ATOM 813 C C . VAL A 1 104 ? -8.07 -1.979 2.578 1 97.56 104 VAL A C 1
ATOM 815 O O . VAL A 1 104 ? -7.453 -2.854 1.966 1 97.56 104 VAL A O 1
ATOM 818 N N . PHE A 1 105 ? -9.297 -1.732 2.324 1 98.56 105 PHE A N 1
ATOM 819 C CA . PHE A 1 105 ? -10.023 -2.486 1.308 1 98.56 105 PHE A CA 1
ATOM 820 C C . PHE A 1 105 ? -9.508 -2.146 -0.087 1 98.56 105 PHE A C 1
ATOM 822 O O . PHE A 1 105 ? -9.523 -2.992 -0.982 1 98.56 105 PHE A O 1
ATOM 829 N N . ALA A 1 106 ? -9.039 -0.854 -0.291 1 98.5 106 ALA A N 1
ATOM 830 C CA . ALA A 1 106 ? -8.406 -0.526 -1.568 1 98.5 106 ALA A CA 1
ATOM 831 C C . ALA A 1 106 ? -7.148 -1.361 -1.79 1 98.5 106 ALA A C 1
ATOM 833 O O . ALA A 1 106 ? -6.945 -1.907 -2.877 1 98.5 106 ALA A O 1
ATOM 834 N N . TYR A 1 107 ? -6.355 -1.547 -0.788 1 98.12 107 TYR A N 1
ATOM 835 C CA . TYR A 1 107 ? -5.176 -2.4 -0.883 1 98.12 107 TYR A CA 1
ATOM 836 C C . TYR A 1 107 ? -5.57 -3.85 -1.138 1 98.12 107 TYR A C 1
ATOM 838 O O . TYR A 1 107 ? -4.922 -4.547 -1.922 1 98.12 107 TYR A O 1
ATOM 846 N N . MET A 1 108 ? -6.613 -4.25 -0.496 1 98 108 MET A N 1
ATOM 847 C CA . MET A 1 108 ? -7.07 -5.633 -0.625 1 98 108 MET A CA 1
ATOM 848 C C . MET A 1 108 ? -7.523 -5.926 -2.049 1 98 108 MET A C 1
ATOM 850 O O . MET A 1 108 ? -7.125 -6.93 -2.639 1 98 108 MET A O 1
ATOM 854 N N . VAL A 1 109 ? -8.336 -5.012 -2.578 1 98.44 109 VAL A N 1
ATOM 855 C CA . VAL A 1 109 ? -8.945 -5.305 -3.873 1 98.44 109 VAL A CA 1
ATOM 856 C C . VAL A 1 109 ? -7.887 -5.203 -4.973 1 98.44 109 VAL A C 1
ATOM 858 O O . VAL A 1 109 ? -7.91 -5.977 -5.934 1 98.44 109 VAL A O 1
ATOM 861 N N . VAL A 1 110 ? -6.957 -4.254 -4.855 1 98 110 VAL A N 1
ATOM 862 C CA . VAL A 1 110 ? -5.934 -4.156 -5.891 1 98 110 VAL A CA 1
ATOM 863 C C . VAL A 1 110 ? -4.992 -5.355 -5.797 1 98 110 VAL A C 1
ATOM 865 O O . VAL A 1 110 ? -4.527 -5.871 -6.816 1 98 110 VAL A O 1
ATOM 868 N N . ALA A 1 111 ? -4.715 -5.848 -4.625 1 97.81 111 ALA A N 1
ATOM 869 C CA . ALA A 1 111 ? -3.9 -7.047 -4.434 1 97.81 111 ALA A CA 1
ATOM 870 C C . ALA A 1 111 ? -4.586 -8.273 -5.027 1 97.81 111 ALA A C 1
ATOM 872 O O . ALA A 1 111 ? -3.963 -9.047 -5.758 1 97.81 111 ALA A O 1
ATOM 873 N N . ALA A 1 112 ? -5.836 -8.438 -4.68 1 97.44 112 ALA A N 1
ATOM 874 C CA . ALA A 1 112 ? -6.594 -9.555 -5.23 1 97.44 112 ALA A CA 1
ATOM 875 C C . ALA A 1 112 ? -6.652 -9.484 -6.754 1 97.44 112 ALA A C 1
ATOM 877 O O . ALA A 1 112 ? -6.504 -10.5 -7.434 1 97.44 112 ALA A O 1
ATOM 878 N N . GLY A 1 113 ? -6.895 -8.281 -7.27 1 97.12 113 GLY A N 1
ATOM 879 C CA . GLY A 1 113 ? -6.949 -8.078 -8.711 1 97.12 113 GLY A CA 1
ATOM 880 C C . GLY A 1 113 ? -5.648 -8.43 -9.406 1 97.12 113 GLY A C 1
ATOM 881 O O . GLY A 1 113 ? -5.656 -9.016 -10.492 1 97.12 113 GLY A O 1
ATOM 882 N N . ALA A 1 114 ? -4.602 -8.102 -8.805 1 96.31 114 ALA A N 1
ATOM 883 C CA . ALA A 1 114 ? -3.297 -8.383 -9.398 1 96.31 114 ALA A CA 1
ATOM 884 C C . ALA A 1 114 ? -3.021 -9.883 -9.43 1 96.31 114 ALA A C 1
ATOM 886 O O . ALA A 1 114 ? -2.49 -10.398 -10.414 1 96.31 114 ALA A O 1
ATOM 887 N N . ALA A 1 115 ? -3.338 -10.531 -8.391 1 94.75 115 ALA A N 1
ATOM 888 C CA . ALA A 1 115 ? -3.205 -11.984 -8.359 1 94.75 115 ALA A CA 1
ATOM 889 C C . ALA A 1 115 ? -4.086 -12.633 -9.422 1 94.75 115 ALA A C 1
ATOM 891 O O . ALA A 1 115 ? -3.654 -13.562 -10.109 1 94.75 115 ALA A O 1
ATOM 892 N N . GLY A 1 116 ? -5.316 -12.188 -9.539 1 94 116 GLY A N 1
ATOM 893 C CA . GLY A 1 116 ? -6.215 -12.703 -10.555 1 94 116 GLY A CA 1
ATOM 894 C C . GLY A 1 116 ? -5.727 -12.438 -11.969 1 94 116 GLY A C 1
ATOM 895 O O . GLY A 1 116 ? -5.855 -13.289 -12.844 1 94 116 GLY A O 1
ATOM 896 N N . ALA A 1 117 ? -5.215 -11.258 -12.164 1 93.69 117 ALA A N 1
ATOM 897 C CA . ALA A 1 117 ? -4.688 -10.898 -13.484 1 93.69 117 ALA A CA 1
ATOM 898 C C . ALA A 1 117 ? -3.508 -11.789 -13.859 1 93.69 117 ALA A C 1
ATOM 900 O O . ALA A 1 117 ? -3.365 -12.18 -15.023 1 93.69 117 ALA A O 1
ATOM 901 N N . ALA A 1 118 ? -2.691 -12.055 -12.938 1 90.75 118 ALA A N 1
ATOM 902 C CA . ALA A 1 118 ? -1.554 -12.93 -13.195 1 90.75 118 ALA A CA 1
ATOM 903 C C . ALA A 1 118 ? -2.02 -14.32 -13.609 1 90.75 118 ALA A C 1
ATOM 905 O O . ALA A 1 118 ? -1.478 -14.914 -14.547 1 90.75 118 ALA A O 1
ATOM 906 N N . ASP A 1 119 ? -2.992 -14.836 -12.961 1 89.81 119 ASP A N 1
ATOM 907 C CA . ASP A 1 119 ? -3.527 -16.156 -13.289 1 89.81 119 ASP A CA 1
ATOM 908 C C . ASP A 1 119 ? -4.215 -16.156 -14.648 1 89.81 119 ASP A C 1
ATOM 910 O O . ASP A 1 119 ? -4.086 -17.109 -15.422 1 89.81 119 ASP A O 1
ATOM 914 N N . ALA A 1 120 ? -4.957 -15.109 -14.875 1 89.25 120 ALA A N 1
ATOM 915 C CA . ALA A 1 120 ? -5.621 -14.992 -16.172 1 89.25 120 ALA A CA 1
ATOM 916 C C . ALA A 1 120 ? -4.602 -14.969 -17.312 1 89.25 120 ALA A C 1
ATOM 918 O O . ALA A 1 120 ? -4.805 -15.602 -18.344 1 89.25 120 ALA A O 1
ATOM 919 N N . ARG A 1 121 ? -3.607 -14.312 -17.156 1 87.5 121 ARG A N 1
ATOM 920 C CA . ARG A 1 121 ? -2.553 -14.25 -18.172 1 87.5 121 ARG A CA 1
ATOM 921 C C . ARG A 1 121 ? -1.899 -15.609 -18.359 1 87.5 121 ARG A C 1
ATOM 923 O O . ARG A 1 121 ? -1.571 -15.992 -19.5 1 87.5 121 ARG A O 1
ATOM 930 N N . ARG A 1 122 ? -1.69 -16.281 -17.359 1 85 122 ARG A N 1
ATOM 931 C CA . ARG A 1 122 ? -1.103 -17.609 -17.438 1 85 122 ARG A CA 1
ATOM 932 C C . ARG A 1 122 ? -2.012 -18.562 -18.203 1 85 122 ARG A C 1
ATOM 934 O O . ARG A 1 122 ? -1.536 -19.375 -18.984 1 85 122 ARG A O 1
ATOM 941 N N . LEU A 1 123 ? -3.229 -18.516 -17.844 1 84.38 123 LEU A N 1
ATOM 942 C CA . LEU A 1 123 ? -4.191 -19.359 -18.547 1 84.38 123 LEU A CA 1
ATOM 943 C C . LEU A 1 123 ? -4.18 -19.078 -20.047 1 84.38 123 LEU A C 1
ATOM 945 O O . LEU A 1 123 ? -4.238 -20 -20.859 1 84.38 123 LEU A O 1
ATOM 949 N N . ARG A 1 124 ? -4.07 -17.875 -20.391 1 85.56 124 ARG A N 1
ATOM 950 C CA . ARG A 1 124 ? -4.008 -17.484 -21.797 1 85.56 124 ARG A CA 1
ATOM 951 C C . ARG A 1 124 ? -2.711 -17.953 -22.438 1 85.56 124 ARG A C 1
ATOM 953 O O . ARG A 1 124 ? -2.717 -18.438 -23.562 1 85.56 124 ARG A O 1
ATOM 960 N N . ALA A 1 125 ? -1.646 -17.859 -21.766 1 84.44 125 ALA A N 1
ATOM 961 C CA . ALA A 1 125 ? -0.339 -18.25 -22.281 1 84.44 125 ALA A CA 1
ATOM 962 C C . ALA A 1 125 ? -0.236 -19.766 -22.422 1 84.44 125 ALA A C 1
ATOM 964 O O . ALA A 1 125 ? 0.466 -20.281 -23.297 1 84.44 125 ALA A O 1
ATOM 965 N N . GLY A 1 126 ? -0.946 -20.453 -21.609 1 83.69 126 GLY A N 1
ATOM 966 C CA . GLY A 1 126 ? -0.882 -21.906 -21.625 1 83.69 126 GLY A CA 1
ATOM 967 C C . GLY A 1 126 ? -1.84 -22.547 -22.609 1 83.69 126 GLY A C 1
ATOM 968 O O . GLY A 1 126 ? -1.904 -23.781 -22.719 1 83.69 126 GLY A O 1
ATOM 969 N N . GLY A 1 127 ? -2.707 -21.734 -23.297 1 83.31 127 GLY A N 1
ATOM 970 C CA . GLY A 1 127 ? -3.586 -22.25 -24.328 1 83.31 127 GLY A CA 1
ATOM 971 C C . GLY A 1 127 ? -4.926 -22.719 -23.797 1 83.31 127 GLY A C 1
ATOM 972 O O . GLY A 1 127 ? -5.75 -23.25 -24.547 1 83.31 127 GLY A O 1
ATOM 973 N N . ALA A 1 128 ? -5.105 -22.609 -22.516 1 80.94 128 ALA A N 1
ATOM 974 C CA . ALA A 1 128 ? -6.348 -23.062 -21.906 1 80.94 128 ALA A CA 1
ATOM 975 C C . ALA A 1 128 ? -7.547 -22.312 -22.469 1 80.94 128 ALA A C 1
ATOM 977 O O . ALA A 1 128 ? -8.672 -22.828 -22.469 1 80.94 128 ALA A O 1
ATOM 978 N N . CYS A 1 129 ? -7.305 -21.188 -23.031 1 85.56 129 CYS A N 1
ATOM 979 C CA . CYS A 1 129 ? -8.391 -20.344 -23.5 1 85.56 129 CYS A CA 1
ATOM 980 C C . CYS A 1 129 ? -8.867 -20.781 -24.891 1 85.56 129 CYS A C 1
ATOM 982 O O . CYS A 1 129 ? -9.953 -20.406 -25.328 1 85.56 129 CYS A O 1
ATOM 984 N N . ALA A 1 130 ? -8.062 -21.531 -25.578 1 84.38 130 ALA A N 1
ATOM 985 C CA . ALA A 1 130 ? -8.492 -22.094 -26.859 1 84.38 130 ALA A CA 1
ATOM 986 C C . ALA A 1 130 ? -9.68 -23.031 -26.656 1 84.38 130 ALA A C 1
ATOM 988 O O . ALA A 1 130 ? -10.625 -23.031 -27.453 1 84.38 130 ALA A O 1
ATOM 989 N N . ALA A 1 131 ? -9.648 -23.75 -25.641 1 79.19 131 ALA A N 1
ATOM 990 C CA . ALA A 1 131 ? -10.703 -24.719 -25.328 1 79.19 131 ALA A CA 1
ATOM 991 C C . ALA A 1 131 ? -11.797 -24.078 -24.484 1 79.19 131 ALA A C 1
ATOM 993 O O . ALA A 1 131 ? -12.969 -24.453 -24.594 1 79.19 131 ALA A O 1
ATOM 994 N N . GLU A 1 132 ? -11.391 -23.094 -23.672 1 81.31 132 GLU A N 1
ATOM 995 C CA . GLU A 1 132 ? -12.312 -22.5 -22.719 1 81.31 132 GLU A CA 1
ATOM 996 C C . GLU A 1 132 ? -12.328 -20.969 -22.844 1 81.31 132 GLU A C 1
ATOM 998 O O . GLU A 1 132 ? -12.086 -20.266 -21.859 1 81.31 132 GLU A O 1
ATOM 1003 N N . GLY A 1 133 ? -12.75 -20.5 -23.984 1 83.19 133 GLY A N 1
ATOM 1004 C CA . GLY A 1 133 ? -12.742 -19.078 -24.266 1 83.19 133 GLY A CA 1
ATOM 1005 C C . GLY A 1 133 ? -13.656 -18.281 -23.359 1 83.19 133 GLY A C 1
ATOM 1006 O O . GLY A 1 133 ? -13.289 -17.188 -22.906 1 83.19 133 GLY A O 1
ATOM 1007 N N . GLY A 1 134 ? -14.891 -18.812 -23.156 1 84.5 134 GLY A N 1
ATOM 1008 C CA . GLY A 1 134 ? -15.844 -18.141 -22.281 1 84.5 134 GLY A CA 1
ATOM 1009 C C . GLY A 1 134 ? -15.305 -17.906 -20.875 1 84.5 134 GLY A C 1
ATOM 1010 O O . GLY A 1 134 ? -15.477 -16.812 -20.312 1 84.5 134 GLY A O 1
ATOM 1011 N N . PHE A 1 135 ? -14.625 -18.828 -20.375 1 86.12 135 PHE A N 1
ATOM 1012 C CA . PHE A 1 135 ? -14.031 -18.719 -19.047 1 86.12 135 PHE A CA 1
ATOM 1013 C C . PHE A 1 135 ? -13 -17.594 -19.016 1 86.12 135 PHE A C 1
ATOM 1015 O O . PHE A 1 135 ? -13 -16.781 -18.078 1 86.12 135 PHE A O 1
ATOM 1022 N N . CYS A 1 136 ? -12.156 -17.578 -19.969 1 89.75 136 CYS A N 1
ATOM 1023 C CA . CYS A 1 136 ? -11.086 -16.594 -20.016 1 89.75 136 CYS A CA 1
ATOM 1024 C C . CYS A 1 136 ? -11.648 -15.188 -20.172 1 89.75 136 CYS A C 1
ATOM 1026 O O . CYS A 1 136 ? -11.148 -14.242 -19.547 1 89.75 136 CYS A O 1
ATOM 1028 N N . VAL A 1 137 ? -12.688 -15.039 -21.016 1 90.12 137 VAL A N 1
ATOM 1029 C CA . VAL A 1 137 ? -13.312 -13.734 -21.219 1 90.12 137 VAL A CA 1
ATOM 1030 C C . VAL A 1 137 ? -13.922 -13.258 -19.891 1 90.12 137 VAL A C 1
ATOM 1032 O O . VAL A 1 137 ? -13.703 -12.117 -19.484 1 90.12 137 VAL A O 1
ATOM 1035 N N . LEU A 1 138 ? -14.602 -14.125 -19.203 1 91.38 138 LEU A N 1
ATOM 1036 C CA . LEU A 1 138 ? -15.25 -13.758 -17.938 1 91.38 138 LEU A CA 1
ATOM 1037 C C . LEU A 1 138 ? -14.219 -13.469 -16.859 1 91.38 138 LEU A C 1
ATOM 1039 O O . LEU A 1 138 ? -14.43 -12.602 -16.016 1 91.38 138 LEU A O 1
ATOM 1043 N N . ALA A 1 139 ? -13.172 -14.172 -16.859 1 92.19 139 ALA A N 1
ATOM 1044 C CA . ALA A 1 139 ? -12.078 -13.898 -15.93 1 92.19 139 ALA A CA 1
ATOM 1045 C C . ALA A 1 139 ? -11.5 -12.508 -16.172 1 92.19 139 ALA A C 1
ATOM 1047 O O . ALA A 1 139 ? -11.297 -11.742 -15.219 1 92.19 139 ALA A O 1
ATOM 1048 N N . ASP A 1 140 ? -11.266 -12.148 -17.391 1 92.56 140 ASP A N 1
ATOM 1049 C CA . ASP A 1 140 ? -10.75 -10.828 -17.75 1 92.56 140 ASP A CA 1
ATOM 1050 C C . ASP A 1 140 ? -11.734 -9.734 -17.344 1 92.56 140 ASP A C 1
ATOM 1052 O O . ASP A 1 140 ? -11.328 -8.68 -16.844 1 92.56 140 ASP A O 1
ATOM 1056 N N . VAL A 1 141 ? -12.953 -9.977 -17.609 1 95.31 141 VAL A N 1
ATOM 1057 C CA . VAL A 1 141 ? -13.992 -9.008 -17.266 1 95.31 141 VAL A CA 1
ATOM 1058 C C . VAL A 1 141 ? -14.031 -8.789 -15.758 1 95.31 141 VAL A C 1
ATOM 1060 O O . VAL A 1 141 ? -14.078 -7.648 -15.289 1 95.31 141 VAL A O 1
ATOM 1063 N N . ALA A 1 142 ? -13.938 -9.82 -15.008 1 96.69 142 ALA A N 1
ATOM 1064 C CA . ALA A 1 142 ? -13.969 -9.727 -13.555 1 96.69 142 ALA A CA 1
ATOM 1065 C C . ALA A 1 142 ? -12.789 -8.914 -13.023 1 96.69 142 ALA A C 1
ATOM 1067 O O . ALA A 1 142 ? -12.961 -8.031 -12.188 1 96.69 142 ALA A O 1
ATOM 1068 N N . VAL A 1 143 ? -11.672 -9.219 -13.531 1 96.56 143 VAL A N 1
ATOM 1069 C CA . VAL A 1 143 ? -10.461 -8.531 -13.102 1 96.56 143 VAL A CA 1
ATOM 1070 C C . VAL A 1 143 ? -10.547 -7.055 -13.477 1 96.56 143 VAL A C 1
ATOM 1072 O O . VAL A 1 143 ? -10.258 -6.18 -12.656 1 96.56 143 VAL A O 1
ATOM 1075 N N . ALA A 1 144 ? -10.93 -6.738 -14.695 1 97.56 144 ALA A N 1
ATOM 1076 C CA . ALA A 1 144 ? -11.055 -5.359 -15.164 1 97.56 144 ALA A CA 1
ATOM 1077 C C . ALA A 1 144 ? -12.062 -4.586 -14.312 1 97.56 144 ALA A C 1
ATOM 1079 O O . ALA A 1 144 ? -11.789 -3.455 -13.898 1 97.56 144 ALA A O 1
ATOM 1080 N N . LEU A 1 145 ? -13.195 -5.207 -14.055 1 98.56 145 LEU A N 1
ATOM 1081 C CA . LEU A 1 145 ? -14.227 -4.57 -13.234 1 98.56 145 LEU A CA 1
ATOM 1082 C C . LEU A 1 145 ? -13.734 -4.367 -11.805 1 98.56 145 LEU A C 1
ATOM 1084 O O . LEU A 1 145 ? -14.023 -3.346 -11.188 1 98.56 145 LEU A O 1
ATOM 1088 N N . GLY A 1 146 ? -13.039 -5.324 -11.352 1 98.31 146 GLY A N 1
ATOM 1089 C CA . GLY A 1 146 ? -12.43 -5.188 -10.031 1 98.31 146 GLY A CA 1
ATOM 1090 C C . GLY A 1 146 ? -11.477 -4.008 -9.938 1 98.31 146 GLY A C 1
ATOM 1091 O O . GLY A 1 146 ? -11.508 -3.256 -8.961 1 98.31 146 GLY A O 1
ATOM 1092 N N . PHE A 1 147 ? -10.641 -3.805 -10.898 1 98.44 147 PHE A N 1
ATOM 1093 C CA . PHE A 1 147 ? -9.711 -2.68 -10.93 1 98.44 147 PHE A CA 1
ATOM 1094 C C . PHE A 1 147 ? -10.469 -1.359 -11.047 1 98.44 147 PHE A C 1
ATOM 1096 O O . PHE A 1 147 ? -10.047 -0.346 -10.484 1 98.44 147 PHE A O 1
ATOM 1103 N N . ALA A 1 148 ? -11.523 -1.355 -11.82 1 98.38 148 ALA A N 1
ATOM 1104 C CA . ALA A 1 148 ? -12.359 -0.16 -11.875 1 98.38 148 ALA A CA 1
ATOM 1105 C C . ALA A 1 148 ? -12.93 0.176 -10.5 1 98.38 148 ALA A C 1
ATOM 1107 O O . ALA A 1 148 ? -12.891 1.332 -10.07 1 98.38 148 ALA A O 1
ATOM 1108 N N . GLY A 1 149 ? -13.477 -0.857 -9.828 1 98.56 149 GLY A N 1
ATOM 1109 C CA . GLY A 1 149 ? -13.93 -0.648 -8.461 1 98.56 149 GLY A CA 1
ATOM 1110 C C . GLY A 1 149 ? -12.852 -0.124 -7.539 1 98.56 149 GLY A C 1
ATOM 1111 O O . GLY A 1 149 ? -13.094 0.776 -6.734 1 98.56 149 GLY A O 1
ATOM 1112 N N . PHE A 1 150 ? -11.719 -0.654 -7.684 1 98.69 150 PHE A N 1
ATOM 1113 C CA . PHE A 1 150 ? -10.562 -0.199 -6.922 1 98.69 150 PHE A CA 1
ATOM 1114 C C . PHE A 1 150 ? -10.305 1.283 -7.16 1 98.69 150 PHE A C 1
ATOM 1116 O O . PHE A 1 150 ? -10.062 2.037 -6.215 1 98.69 150 PHE A O 1
ATOM 1123 N N . ALA A 1 151 ? -10.25 1.715 -8.391 1 98.5 151 ALA A N 1
ATOM 1124 C CA . ALA A 1 151 ? -9.961 3.107 -8.719 1 98.5 151 ALA A CA 1
ATOM 1125 C C . ALA A 1 151 ? -10.922 4.055 -8.008 1 98.5 151 ALA A C 1
ATOM 1127 O O . ALA A 1 151 ? -10.5 5.066 -7.445 1 98.5 151 ALA A O 1
ATOM 1128 N N . PHE A 1 152 ? -12.164 3.707 -7.977 1 98.69 152 PHE A N 1
ATOM 1129 C CA . PHE A 1 152 ? -13.156 4.562 -7.34 1 98.69 152 PHE A CA 1
ATOM 1130 C C . PHE A 1 152 ? -13.062 4.465 -5.824 1 98.69 152 PHE A C 1
ATOM 1132 O O . PHE A 1 152 ? -13.305 5.445 -5.117 1 98.69 152 PHE A O 1
ATOM 1139 N N . LEU A 1 153 ? -12.711 3.33 -5.301 1 98.62 153 LEU A N 1
ATOM 1140 C CA . LEU A 1 153 ? -12.5 3.182 -3.867 1 98.62 153 LEU A CA 1
ATOM 1141 C C . LEU A 1 153 ? -11.266 3.963 -3.416 1 98.62 153 LEU A C 1
ATOM 1143 O O . LEU A 1 153 ? -11.273 4.578 -2.348 1 98.62 153 LEU A O 1
ATOM 1147 N N . ALA A 1 154 ? -10.25 3.896 -4.211 1 98.25 154 ALA A N 1
ATOM 1148 C CA . ALA A 1 154 ? -9.047 4.672 -3.908 1 98.25 154 ALA A CA 1
ATOM 1149 C C . ALA A 1 154 ? -9.352 6.168 -3.887 1 98.25 154 ALA A C 1
ATOM 1151 O O . ALA A 1 154 ? -8.836 6.902 -3.043 1 98.25 154 ALA A O 1
ATOM 1152 N N . LEU A 1 155 ? -10.164 6.625 -4.793 1 97.75 155 LEU A N 1
ATOM 1153 C CA . LEU A 1 155 ? -10.594 8.023 -4.793 1 97.75 155 LEU A CA 1
ATOM 1154 C C . LEU A 1 155 ? -11.414 8.336 -3.551 1 97.75 155 LEU A C 1
ATOM 1156 O O . LEU A 1 155 ? -11.258 9.406 -2.957 1 97.75 155 LEU A O 1
ATOM 1160 N N . ALA A 1 156 ? -12.297 7.363 -3.205 1 97.94 156 ALA A N 1
ATOM 1161 C CA . ALA A 1 156 ? -13.062 7.539 -1.976 1 97.94 156 ALA A CA 1
ATOM 1162 C C . ALA A 1 156 ? -12.148 7.621 -0.76 1 97.94 156 ALA A C 1
ATOM 1164 O O . ALA A 1 156 ? -12.406 8.391 0.169 1 97.94 156 ALA A O 1
ATOM 1165 N N . SER A 1 157 ? -11.086 6.871 -0.788 1 97.69 157 SER A N 1
ATOM 1166 C CA . SER A 1 157 ? -10.117 6.887 0.302 1 97.69 157 SER A CA 1
ATOM 1167 C C . SER A 1 157 ? -9.414 8.234 0.396 1 97.69 157 SER A C 1
ATOM 1169 O O . SER A 1 157 ? -9.117 8.711 1.493 1 97.69 157 SER A O 1
ATOM 1171 N N . LEU A 1 158 ? -9.195 8.891 -0.721 1 95.12 158 LEU A N 1
ATOM 1172 C CA . LEU A 1 158 ? -8.609 10.227 -0.724 1 95.12 158 LEU A CA 1
ATOM 1173 C C . LEU A 1 158 ? -9.555 11.234 -0.082 1 95.12 158 LEU A C 1
ATOM 1175 O O . LEU A 1 158 ? -9.125 12.062 0.726 1 95.12 158 LEU A O 1
ATOM 1179 N N . VAL A 1 159 ? -10.805 11.125 -0.4 1 94.31 159 VAL A N 1
ATOM 1180 C CA . VAL A 1 159 ? -11.797 12.062 0.12 1 94.31 159 VAL A CA 1
ATOM 1181 C C . VAL A 1 159 ? -11.992 11.828 1.615 1 94.31 159 VAL A C 1
ATOM 1183 O O . VAL A 1 159 ? -12 12.773 2.406 1 94.31 159 VAL A O 1
ATOM 1186 N N . SER A 1 160 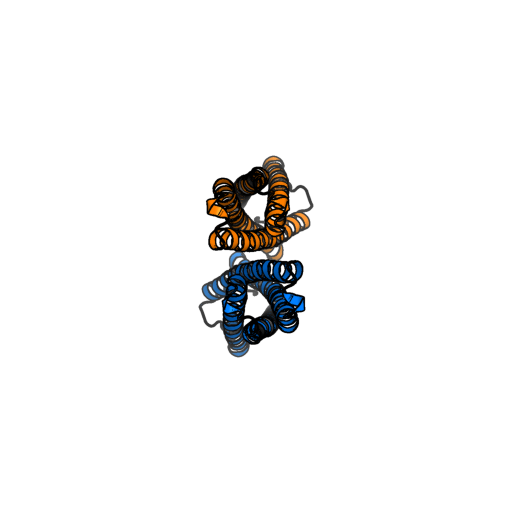? -12.109 10.586 2.006 1 95 160 SER A N 1
ATOM 1187 C CA . SER A 1 160 ? -12.312 10.281 3.42 1 95 160 SER A CA 1
ATOM 1188 C C . SER A 1 160 ? -11.078 10.641 4.238 1 95 160 SER A C 1
ATOM 1190 O O . SER A 1 160 ? -11.195 11.094 5.379 1 95 160 SER A O 1
ATOM 1192 N N . GLY A 1 161 ? -9.945 10.406 3.672 1 93.81 161 GLY A N 1
ATOM 1193 C CA . GLY A 1 161 ? -8.727 10.828 4.34 1 93.81 161 GLY A CA 1
ATOM 1194 C C . GLY A 1 161 ? -8.641 12.336 4.52 1 93.81 161 GLY A C 1
ATOM 1195 O O . GLY A 1 161 ? -8.172 12.812 5.555 1 93.81 161 GLY A O 1
ATOM 1196 N N . PHE A 1 162 ? -9.008 13.039 3.496 1 90.69 162 PHE A N 1
ATOM 1197 C CA . PHE A 1 162 ? -9.023 14.5 3.568 1 90.69 162 PHE A CA 1
ATOM 1198 C C . PHE A 1 162 ? -9.961 14.977 4.668 1 90.69 162 PHE A C 1
ATOM 1200 O O . PHE A 1 162 ? -9.625 15.883 5.43 1 90.69 162 PHE A O 1
ATOM 1207 N N . ARG A 1 163 ? -11.125 14.383 4.762 1 90.62 163 ARG A N 1
ATOM 1208 C CA . ARG A 1 163 ? -12.086 14.742 5.793 1 90.62 163 ARG A CA 1
ATOM 1209 C C . ARG A 1 163 ? -11.523 14.477 7.188 1 90.62 163 ARG A C 1
ATOM 1211 O O . ARG A 1 163 ? -11.719 15.281 8.102 1 90.62 163 ARG A O 1
ATOM 1218 N N . LEU A 1 164 ? -10.922 13.414 7.336 1 92.44 164 LEU A N 1
ATOM 1219 C CA . LEU A 1 164 ? -10.32 13.055 8.617 1 92.44 164 LEU A CA 1
ATOM 1220 C C . LEU A 1 164 ? -9.219 14.039 8.992 1 92.44 164 LEU A C 1
ATOM 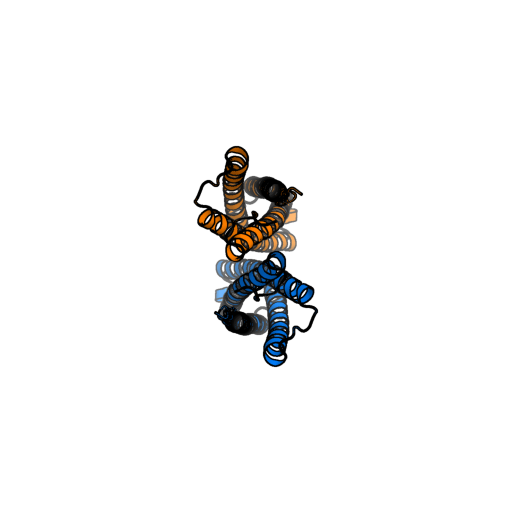1222 O O . LEU A 1 164 ? -9.148 14.484 10.141 1 92.44 164 LEU A O 1
ATOM 1226 N N . ALA A 1 165 ? -8.422 14.391 8.07 1 89.44 165 ALA A N 1
ATOM 1227 C CA . ALA A 1 165 ? -7.336 15.336 8.328 1 89.44 165 ALA A CA 1
ATOM 1228 C C . ALA A 1 165 ? -7.883 16.703 8.719 1 89.44 165 ALA A C 1
ATOM 1230 O O . ALA A 1 165 ? -7.348 17.359 9.617 1 89.44 165 ALA A O 1
ATOM 1231 N N . CYS A 1 166 ? -8.906 17.141 8.008 1 84.75 166 CYS A N 1
ATOM 1232 C CA . CYS A 1 166 ? -9.539 18.406 8.344 1 84.75 166 CYS A CA 1
ATOM 1233 C C . CYS A 1 166 ? -10.07 18.391 9.773 1 84.75 166 CYS A C 1
ATOM 1235 O O . CYS A 1 166 ? -9.914 19.359 10.508 1 84.75 166 CYS A O 1
ATOM 1237 N N . TYR A 1 167 ? -10.672 17.281 10.109 1 86.88 167 TYR A N 1
ATOM 1238 C CA . TYR A 1 167 ? -11.211 17.156 11.453 1 86.88 167 TYR A CA 1
ATOM 1239 C C . TYR A 1 167 ? -10.102 17.203 12.5 1 86.88 167 TYR A C 1
ATOM 1241 O O . TYR A 1 167 ? -10.242 17.859 13.531 1 86.88 167 TYR A O 1
ATOM 1249 N N . VAL A 1 168 ? -9.023 16.594 12.25 1 85.5 168 VAL A N 1
ATOM 1250 C CA . VAL A 1 168 ? -7.91 16.484 13.195 1 85.5 168 VAL A CA 1
ATOM 1251 C C . VAL A 1 168 ? -7.207 17.844 13.305 1 85.5 168 VAL A C 1
ATOM 1253 O O . VAL A 1 168 ? -6.73 18.219 14.375 1 85.5 168 VAL A O 1
ATOM 1256 N N . THR A 1 169 ? -7.176 18.641 12.305 1 82.44 169 THR A N 1
ATOM 1257 C CA . THR A 1 169 ? -6.406 19.875 12.289 1 82.44 169 THR A CA 1
ATOM 1258 C C . THR A 1 169 ? -7.27 21.047 12.719 1 82.44 169 THR A C 1
ATOM 1260 O O . THR A 1 169 ? -6.797 21.953 13.414 1 82.44 169 THR A O 1
ATOM 1263 N N . THR A 1 170 ? -8.469 21.078 12.281 1 78.5 170 THR A N 1
ATOM 1264 C CA . THR A 1 170 ? -9.312 22.234 12.531 1 78.5 170 THR A CA 1
ATOM 1265 C C . THR A 1 170 ? -10.281 21.969 13.68 1 78.5 170 THR A C 1
ATOM 1267 O O . THR A 1 170 ? -10.859 22.906 14.242 1 78.5 170 THR A O 1
ATOM 1270 N N . GLY A 1 171 ? -10.219 20.75 14.336 1 70.69 171 GLY A N 1
ATOM 1271 C CA . GLY A 1 171 ? -11.148 20.391 15.398 1 70.69 171 GLY A CA 1
ATOM 1272 C C . GLY A 1 171 ? -12.586 20.266 14.922 1 70.69 171 GLY A C 1
ATOM 1273 O O . GLY A 1 171 ? -13.453 19.797 15.656 1 70.69 171 GLY A O 1
ATOM 1274 N N . SER A 1 172 ? -13.047 21.188 13.984 1 61.09 172 SER A N 1
ATOM 1275 C CA . SER A 1 172 ? -14.414 21.141 13.484 1 61.09 172 SER A CA 1
ATOM 1276 C C . SER A 1 172 ? -14.484 20.422 12.141 1 61.09 172 SER A C 1
ATOM 1278 O O . SER A 1 172 ? -13.523 20.438 11.367 1 61.09 172 SER A O 1
ATOM 1280 N N . GLY A 1 173 ? -15.086 19.344 12.141 1 50.38 173 GLY A N 1
ATOM 1281 C CA . GLY A 1 173 ? -15.305 18.891 10.781 1 50.38 173 GLY A CA 1
ATOM 1282 C C . GLY A 1 173 ? -15.344 20.016 9.773 1 50.38 173 GLY A C 1
ATOM 1283 O O . GLY A 1 173 ? -15.219 21.188 10.141 1 50.38 173 GLY A O 1
ATOM 1284 N N . LEU A 1 174 ? -15.516 19.875 8.453 1 47.22 174 LEU A N 1
ATOM 1285 C CA . LEU A 1 174 ? -15.5 2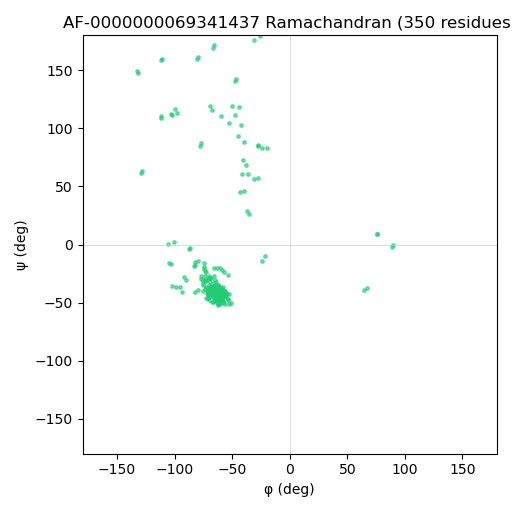0.891 7.402 1 47.22 174 LEU A CA 1
ATOM 1286 C C . LEU A 1 174 ? -16.141 22.188 7.891 1 47.22 174 LEU A C 1
ATOM 1288 O O . LEU A 1 174 ? -17.266 22.5 7.504 1 47.22 174 LEU A O 1
ATOM 1292 N N . HIS A 1 175 ? -16.141 22.578 9.164 1 38 175 HIS A N 1
ATOM 1293 C CA . HIS A 1 175 ? -16.766 23.859 9.453 1 38 175 HIS A CA 1
ATOM 1294 C C . HIS A 1 175 ? -15.875 25.016 8.992 1 38 175 HIS A C 1
ATOM 1296 O O . HIS A 1 175 ? -16.219 26.188 9.18 1 38 175 HIS A O 1
ATOM 1302 N N . ILE A 1 176 ? -14.594 24.75 8.828 1 36.22 176 ILE A N 1
ATOM 1303 C CA . ILE A 1 176 ? -13.812 25.984 8.742 1 36.22 176 ILE A CA 1
ATOM 1304 C C . ILE A 1 176 ? -14.25 26.781 7.52 1 36.22 176 ILE A C 1
ATOM 1306 O O . ILE A 1 176 ? -13.812 27.922 7.336 1 36.22 176 ILE A O 1
ATOM 1310 N N . TRP A 1 177 ? -14.359 26.281 6.301 1 31.8 177 TRP A N 1
ATOM 1311 C CA . TRP A 1 177 ? -14.5 27.312 5.281 1 31.8 177 TRP A CA 1
ATOM 1312 C C . TRP A 1 177 ? -15.867 27.984 5.371 1 31.8 177 TRP A C 1
ATOM 1314 O O . TRP A 1 177 ? -16.875 27.312 5.59 1 31.8 177 TRP A O 1
ATOM 1324 N N . MET B 1 1 ? 0.293 52.438 36.312 1 32.12 1 MET B N 1
ATOM 1325 C CA . MET B 1 1 ? 0.427 50.969 36.406 1 32.12 1 MET B CA 1
ATOM 1326 C C . MET B 1 1 ? 0.711 50.375 35.031 1 32.12 1 MET B C 1
ATOM 1328 O O . MET B 1 1 ? -0.056 50.562 34.094 1 32.12 1 MET B O 1
ATOM 1332 N N . PRO B 1 2 ? 1.916 50.062 34.656 1 43.25 2 PRO B N 1
ATOM 1333 C CA . PRO B 1 2 ? 2.369 49.625 33.344 1 43.25 2 PRO B CA 1
ATOM 1334 C C . PRO B 1 2 ? 1.7 48.344 32.875 1 43.25 2 PRO B C 1
ATOM 1336 O O . PRO B 1 2 ? 1.287 47.531 33.688 1 43.25 2 PRO B O 1
ATOM 1339 N N . SER B 1 3 ? 0.829 48.438 31.844 1 42.34 3 SER B N 1
ATOM 1340 C CA . SER B 1 3 ? 0.139 47.281 31.25 1 42.34 3 SER B CA 1
ATOM 1341 C C . SER B 1 3 ? 1.104 46.156 30.984 1 42.34 3 SER B C 1
ATOM 1343 O O . SER B 1 3 ? 2.211 46.375 30.484 1 42.34 3 SER B O 1
ATOM 1345 N N . PRO B 1 4 ? 0.997 45 31.75 1 44.38 4 PRO B N 1
ATOM 1346 C CA . PRO B 1 4 ? 1.909 43.875 31.594 1 44.38 4 PRO B CA 1
ATOM 1347 C C . PRO B 1 4 ? 2.059 43.438 30.141 1 44.38 4 PRO B C 1
ATOM 1349 O O . PRO B 1 4 ? 1.142 43.625 29.328 1 44.38 4 PRO B O 1
ATOM 1352 N N . PRO B 1 5 ? 3.189 43.469 29.531 1 41.31 5 PRO B N 1
ATOM 1353 C CA . PRO B 1 5 ? 3.438 43 28.172 1 41.31 5 PRO B CA 1
ATOM 1354 C C . PRO B 1 5 ? 2.807 41.656 27.891 1 41.31 5 PRO B C 1
ATOM 1356 O O . PRO B 1 5 ? 2.762 40.781 28.781 1 41.31 5 PRO B O 1
ATOM 1359 N N . HIS B 1 6 ? 1.566 41.625 27.328 1 35.56 6 HIS B N 1
ATOM 1360 C CA . HIS B 1 6 ? 1.019 40.344 26.828 1 35.56 6 HIS B CA 1
ATOM 1361 C C . HIS B 1 6 ? 2.084 39.531 26.109 1 35.56 6 HIS B C 1
ATOM 1363 O O . HIS B 1 6 ? 2.574 39.938 25.047 1 35.56 6 HIS B O 1
ATOM 1369 N N . ASN B 1 7 ? 3.002 38.969 26.875 1 34.75 7 ASN B N 1
ATOM 1370 C CA . ASN B 1 7 ? 3.893 37.969 26.312 1 34.75 7 ASN B CA 1
ATOM 1371 C C . ASN B 1 7 ? 3.146 37 25.375 1 34.75 7 ASN B C 1
ATOM 1373 O O . ASN B 1 7 ? 2.254 36.281 25.812 1 34.75 7 ASN B O 1
ATOM 1377 N N . GLY B 1 8 ? 2.537 37.469 24.312 1 34.16 8 GLY B N 1
ATOM 1378 C CA . GLY B 1 8 ? 2.08 36.531 23.266 1 34.16 8 GLY B CA 1
ATOM 1379 C C . GLY B 1 8 ? 2.943 35.312 23.141 1 34.16 8 GLY B C 1
ATOM 1380 O O . GLY B 1 8 ? 3.969 35.312 22.453 1 34.16 8 GLY B O 1
ATOM 1381 N N . GLY B 1 9 ? 3.139 34.562 24.219 1 34.28 9 GLY B N 1
ATOM 1382 C CA . GLY B 1 9 ? 3.793 33.281 24.156 1 34.28 9 GLY B CA 1
ATOM 1383 C C . GLY B 1 9 ? 3.33 32.438 23 1 34.28 9 GLY B C 1
ATOM 1384 O O . GLY B 1 9 ? 2.363 31.672 23.125 1 34.28 9 GLY B O 1
ATOM 1385 N N . GLY B 1 10 ? 3.176 32.844 21.844 1 36.56 10 GLY B N 1
ATOM 1386 C CA . GLY B 1 10 ? 3.098 31.953 20.703 1 36.56 10 GLY B CA 1
ATOM 1387 C C . GLY B 1 10 ? 3.777 30.625 20.938 1 36.56 10 GLY B C 1
ATOM 1388 O O . GLY B 1 10 ? 4.953 30.578 21.312 1 36.56 10 GLY B O 1
ATOM 1389 N N . ASP B 1 11 ? 3.053 29.719 21.578 1 36.78 11 ASP B N 1
ATOM 1390 C CA . ASP B 1 11 ? 3.475 28.375 21.922 1 36.78 11 ASP B CA 1
ATOM 1391 C C . ASP B 1 11 ? 4.539 27.859 20.938 1 36.78 11 ASP B C 1
ATOM 1393 O O . ASP B 1 11 ? 4.309 27.812 19.734 1 36.78 11 ASP B O 1
ATOM 1397 N N . ALA B 1 12 ? 5.676 28.047 21.031 1 41.62 12 ALA B N 1
ATOM 1398 C CA . ALA B 1 12 ? 6.992 27.578 20.609 1 41.62 12 ALA B CA 1
ATOM 1399 C C . ALA B 1 12 ? 6.941 26.109 20.203 1 41.62 12 ALA B C 1
ATOM 1401 O O . ALA B 1 12 ? 7.98 25.484 19.969 1 41.62 12 ALA B O 1
ATOM 1402 N N . HIS B 1 13 ? 5.922 25.188 20.453 1 43.69 13 HIS B N 1
ATOM 1403 C CA . HIS B 1 13 ? 5.934 23.734 20.297 1 43.69 13 HIS B CA 1
ATOM 1404 C C . HIS B 1 13 ? 5.855 23.328 18.828 1 43.69 13 HIS B C 1
ATOM 1406 O O . HIS B 1 13 ? 5.75 22.156 18.516 1 43.69 13 HIS B O 1
ATOM 1412 N N . PRO B 1 14 ? 5.457 24.219 17.859 1 52.09 14 PRO B N 1
ATOM 1413 C CA . PRO B 1 14 ? 5.242 23.875 16.438 1 52.09 14 PRO B CA 1
ATOM 1414 C C . PRO B 1 14 ? 6.488 23.281 15.789 1 52.09 14 PRO B C 1
ATOM 1416 O O . PRO B 1 14 ? 6.379 22.359 14.977 1 52.09 14 PRO B O 1
ATOM 1419 N N . PRO B 1 15 ? 7.691 23.859 16.109 1 59.22 15 PRO B N 1
ATOM 1420 C CA . PRO B 1 15 ? 8.898 23.359 15.43 1 59.22 15 PRO B CA 1
ATOM 1421 C C . PRO B 1 15 ? 9.234 21.922 15.797 1 59.22 15 PRO B C 1
ATOM 1423 O O . PRO B 1 15 ? 9.781 21.188 14.977 1 59.22 15 PRO B O 1
ATOM 1426 N N . GLN B 1 16 ? 8.781 21.594 17.016 1 63.47 16 GLN B N 1
ATOM 1427 C CA . GLN B 1 16 ? 9.164 20.266 17.469 1 63.47 16 GLN B CA 1
ATOM 1428 C C . GLN B 1 16 ? 8.336 19.188 16.766 1 63.47 16 GLN B C 1
ATOM 1430 O O . GLN B 1 16 ? 8.867 18.141 16.375 1 63.47 16 GLN B O 1
ATOM 1435 N N . ARG B 1 17 ? 7.152 19.484 16.625 1 73.25 17 ARG B N 1
ATOM 1436 C CA . ARG B 1 17 ? 6.305 18.5 15.961 1 73.25 17 ARG B CA 1
ATOM 1437 C C . ARG B 1 17 ? 6.762 18.281 14.523 1 73.25 17 ARG B C 1
ATOM 1439 O O . ARG B 1 17 ? 6.789 17.141 14.055 1 73.25 17 ARG B O 1
ATOM 1446 N N . ARG B 1 18 ? 7.129 19.328 13.961 1 78.5 18 ARG B N 1
ATOM 1447 C CA . ARG B 1 18 ? 7.621 19.219 12.594 1 78.5 18 ARG B CA 1
ATOM 1448 C C . ARG B 1 18 ? 8.891 18.375 12.531 1 78.5 18 ARG B C 1
ATOM 1450 O O . ARG B 1 18 ? 9.055 17.562 11.609 1 78.5 18 ARG B O 1
ATOM 1457 N N . ARG B 1 19 ? 9.773 18.625 13.578 1 82.44 19 ARG B N 1
ATOM 1458 C CA . ARG B 1 19 ? 11.008 17.859 13.617 1 82.44 19 ARG B CA 1
ATOM 1459 C C . ARG B 1 19 ? 10.727 16.375 13.805 1 82.44 19 ARG B C 1
ATOM 1461 O O . ARG B 1 19 ? 11.352 15.531 13.156 1 82.44 19 ARG B O 1
ATOM 1468 N N . HIS B 1 20 ? 9.719 16.078 14.625 1 85.81 20 HIS B N 1
ATOM 1469 C CA . HIS B 1 20 ? 9.375 14.688 14.883 1 85.81 20 HIS B CA 1
ATOM 1470 C C . HIS B 1 20 ? 8.75 14.039 13.656 1 85.81 20 HIS B C 1
ATOM 1472 O O . HIS B 1 20 ? 9.047 12.883 13.336 1 85.81 20 HIS B O 1
ATOM 1478 N N . LEU B 1 21 ? 7.961 14.742 12.969 1 86.75 21 LEU B N 1
ATOM 1479 C CA . LEU B 1 21 ? 7.332 14.211 11.758 1 86.75 21 LEU B CA 1
ATOM 1480 C C . LEU B 1 21 ? 8.367 13.977 10.672 1 86.75 21 LEU B C 1
ATOM 1482 O O . LEU B 1 21 ? 8.297 12.977 9.945 1 86.75 21 LEU B O 1
ATOM 1486 N N . ASN B 1 22 ? 9.305 14.828 10.641 1 88.62 22 ASN B N 1
ATOM 1487 C CA . ASN B 1 22 ? 10.375 14.68 9.664 1 88.62 22 ASN B CA 1
ATOM 1488 C C . ASN B 1 22 ? 11.258 13.477 9.969 1 88.62 22 ASN B C 1
ATOM 1490 O O . ASN B 1 22 ? 11.641 12.742 9.062 1 88.62 22 ASN B O 1
ATOM 1494 N N . LEU B 1 23 ? 11.547 13.328 11.156 1 91.94 23 LEU B N 1
ATOM 1495 C CA . LEU B 1 23 ? 12.344 12.18 11.57 1 91.94 23 LEU B CA 1
ATOM 1496 C C . LEU B 1 23 ? 11.57 10.883 11.359 1 91.94 23 LEU B C 1
ATOM 1498 O O . LEU B 1 23 ? 12.156 9.867 10.977 1 91.94 23 LEU B O 1
ATOM 1502 N N . LEU B 1 24 ? 10.312 10.922 11.664 1 94.12 24 LEU B N 1
ATOM 1503 C CA . LEU B 1 24 ? 9.469 9.742 11.477 1 94.12 24 LEU B CA 1
ATOM 1504 C C . LEU B 1 24 ? 9.43 9.328 10.008 1 94.12 24 LEU B C 1
ATOM 1506 O O . LEU B 1 24 ? 9.609 8.156 9.688 1 94.12 24 LEU B O 1
ATOM 1510 N N . ILE B 1 25 ? 9.203 10.312 9.18 1 94.75 25 ILE B N 1
ATOM 1511 C CA . ILE B 1 25 ? 9.125 9.992 7.754 1 94.75 25 ILE B CA 1
ATOM 1512 C C . ILE B 1 25 ? 10.477 9.477 7.262 1 94.75 25 ILE B C 1
ATOM 1514 O O . ILE B 1 25 ? 10.531 8.57 6.43 1 94.75 25 ILE B O 1
ATOM 1518 N N . LEU B 1 26 ? 11.57 10.031 7.703 1 96 26 LEU B N 1
ATOM 1519 C CA . LEU B 1 26 ? 12.906 9.586 7.324 1 96 26 LEU B CA 1
ATOM 1520 C C . LEU B 1 26 ? 13.133 8.133 7.738 1 96 26 LEU B C 1
ATOM 1522 O O . LEU B 1 26 ? 13.664 7.34 6.965 1 96 26 LEU B O 1
ATOM 1526 N N . LEU B 1 27 ? 12.742 7.82 8.906 1 97.31 27 LEU B N 1
ATOM 1527 C CA . LEU B 1 27 ? 12.883 6.453 9.406 1 97.31 27 LEU B CA 1
ATOM 1528 C C . LEU B 1 27 ? 12.039 5.488 8.578 1 97.31 27 LEU B C 1
ATOM 1530 O O . LEU B 1 27 ? 12.492 4.395 8.242 1 97.31 27 LEU B O 1
ATOM 1534 N N . LEU B 1 28 ? 10.836 5.859 8.297 1 98.25 28 LEU B N 1
ATOM 1535 C CA . LEU B 1 28 ? 9.961 5.02 7.496 1 98.25 28 LEU B CA 1
ATOM 1536 C C . LEU B 1 28 ? 10.539 4.797 6.105 1 98.25 28 LEU B C 1
ATOM 1538 O O . LEU B 1 28 ? 10.477 3.688 5.57 1 98.25 28 LEU B O 1
ATOM 1542 N N . ARG B 1 29 ? 11.094 5.797 5.543 1 97.94 29 ARG B N 1
ATOM 1543 C CA . ARG B 1 29 ? 11.68 5.699 4.211 1 97.94 29 ARG B CA 1
ATOM 1544 C C . ARG B 1 29 ? 12.93 4.832 4.227 1 97.94 29 ARG B C 1
ATOM 1546 O O . ARG B 1 29 ? 13.188 4.086 3.277 1 97.94 29 ARG B O 1
ATOM 1553 N N . LEU B 1 30 ? 13.719 4.941 5.254 1 98.25 30 LEU B N 1
ATOM 1554 C CA . LEU B 1 30 ? 14.922 4.125 5.395 1 98.25 30 LEU B CA 1
ATOM 1555 C C . LEU B 1 30 ? 14.57 2.645 5.477 1 98.25 30 LEU B C 1
ATOM 1557 O O . LEU B 1 30 ? 15.188 1.817 4.801 1 98.25 30 LEU B O 1
ATOM 1561 N N . VAL B 1 31 ? 13.57 2.371 6.289 1 98.69 31 VAL B N 1
ATOM 1562 C CA . VAL B 1 31 ? 13.148 0.987 6.473 1 98.69 31 VAL B CA 1
ATOM 1563 C C . VAL B 1 31 ? 12.523 0.459 5.184 1 98.69 31 VAL B C 1
ATOM 1565 O O . VAL B 1 31 ? 12.773 -0.682 4.789 1 98.69 31 VAL B O 1
ATOM 1568 N N . THR B 1 32 ? 11.664 1.286 4.551 1 98.69 32 THR B N 1
ATOM 1569 C CA . THR B 1 32 ? 11.102 0.91 3.26 1 98.69 32 THR B CA 1
ATOM 1570 C C . THR B 1 32 ? 12.203 0.606 2.254 1 98.69 32 THR B C 1
ATOM 1572 O O . THR B 1 32 ? 12.133 -0.384 1.522 1 98.69 32 THR B O 1
ATOM 1575 N N . PHE B 1 33 ? 13.258 1.425 2.17 1 98.62 33 PHE B N 1
ATOM 1576 C CA . PHE B 1 33 ? 14.391 1.237 1.273 1 98.62 33 PHE B CA 1
ATOM 1577 C C . PHE B 1 33 ? 15.062 -0.108 1.524 1 98.62 33 PHE B C 1
ATOM 1579 O O . PHE B 1 33 ? 15.305 -0.872 0.587 1 98.62 33 PHE B O 1
ATOM 1586 N N . GLY B 1 34 ? 15.32 -0.386 2.74 1 98.75 34 GLY B N 1
ATOM 1587 C CA . GLY B 1 34 ? 15.992 -1.63 3.092 1 98.75 34 GLY B CA 1
ATOM 1588 C C . GLY B 1 34 ? 15.195 -2.863 2.697 1 98.75 34 GLY B C 1
ATOM 1589 O O . GLY B 1 34 ? 15.742 -3.787 2.09 1 98.75 34 GLY B O 1
ATOM 1590 N N . PHE B 1 35 ? 13.969 -2.865 3.029 1 98.88 35 PHE B N 1
ATOM 1591 C CA . PHE B 1 35 ? 13.125 -4.023 2.742 1 98.88 35 PHE B CA 1
ATOM 1592 C C . PHE B 1 35 ? 12.938 -4.195 1.24 1 98.88 35 PHE B C 1
ATOM 1594 O O . PHE B 1 35 ? 12.992 -5.316 0.727 1 98.88 35 PHE B O 1
ATOM 1601 N N . SER B 1 36 ? 12.656 -3.102 0.547 1 98.81 36 SER B N 1
ATOM 1602 C CA . SER B 1 36 ? 12.453 -3.189 -0.895 1 98.81 36 SER B CA 1
ATOM 1603 C C . SER B 1 36 ? 13.727 -3.611 -1.612 1 98.81 36 SER B C 1
ATOM 1605 O O . SER B 1 36 ? 13.68 -4.387 -2.57 1 98.81 36 SER B O 1
ATOM 1607 N N . LEU B 1 37 ? 14.867 -3.105 -1.166 1 98.56 37 LEU B N 1
ATOM 1608 C CA . LEU B 1 37 ? 16.141 -3.51 -1.752 1 98.56 37 LEU B CA 1
ATOM 1609 C C . LEU B 1 37 ? 16.406 -4.992 -1.506 1 98.56 37 LEU B C 1
ATOM 1611 O O . LEU B 1 37 ? 16.828 -5.711 -2.416 1 98.56 37 LEU B O 1
ATOM 1615 N N . ALA B 1 38 ? 16.172 -5.406 -0.298 1 98.56 38 ALA B N 1
ATOM 1616 C CA . ALA B 1 38 ? 16.359 -6.812 0.045 1 98.56 38 ALA B CA 1
ATOM 1617 C C . ALA B 1 38 ? 15.438 -7.707 -0.783 1 98.56 38 ALA B C 1
ATOM 1619 O O . ALA B 1 38 ? 15.836 -8.797 -1.201 1 98.56 38 ALA B O 1
ATOM 1620 N N . ALA B 1 39 ? 14.25 -7.27 -0.979 1 98.38 39 ALA B N 1
ATOM 1621 C CA . ALA B 1 39 ? 13.312 -8.031 -1.802 1 98.38 39 ALA B CA 1
ATOM 1622 C C . ALA B 1 39 ? 13.82 -8.156 -3.234 1 98.38 39 ALA B C 1
ATOM 1624 O O . ALA B 1 39 ? 13.797 -9.25 -3.814 1 98.38 39 ALA B O 1
ATOM 1625 N N . ALA B 1 40 ? 14.266 -7.098 -3.773 1 97.38 40 ALA B N 1
ATOM 1626 C CA . ALA B 1 40 ? 14.797 -7.102 -5.137 1 97.38 40 ALA B CA 1
ATOM 1627 C C . ALA B 1 40 ? 16.016 -8.016 -5.25 1 97.38 40 ALA B C 1
ATOM 1629 O O . ALA B 1 40 ? 16.141 -8.781 -6.207 1 97.38 40 ALA B O 1
ATOM 1630 N N . ILE B 1 41 ? 16.938 -7.902 -4.328 1 96.69 41 ILE B N 1
ATOM 1631 C CA . ILE B 1 41 ? 18.141 -8.727 -4.324 1 96.69 41 ILE B CA 1
ATOM 1632 C C . ILE B 1 41 ? 17.75 -10.203 -4.23 1 96.69 41 ILE B C 1
ATOM 1634 O O . ILE B 1 41 ? 18.328 -11.055 -4.91 1 96.69 41 ILE B O 1
ATOM 1638 N N . SER B 1 42 ? 16.797 -10.516 -3.396 1 95.94 42 SER B N 1
ATOM 1639 C CA . SER B 1 42 ? 16.344 -11.898 -3.24 1 95.94 42 SER B CA 1
ATOM 1640 C C . SER B 1 42 ? 15.805 -12.461 -4.555 1 95.94 42 SER B C 1
ATOM 1642 O O . SER B 1 42 ? 16.016 -13.633 -4.859 1 95.94 42 SER B O 1
ATOM 1644 N N . ILE B 1 43 ? 15.117 -11.633 -5.34 1 94.5 43 ILE B N 1
ATOM 1645 C CA . ILE B 1 43 ? 14.578 -12.086 -6.617 1 94.5 43 ILE B CA 1
ATOM 1646 C C . ILE B 1 43 ? 15.719 -12.336 -7.602 1 94.5 43 ILE B C 1
ATOM 1648 O O . ILE B 1 43 ? 15.734 -13.352 -8.305 1 94.5 43 ILE B O 1
ATOM 1652 N N . VAL B 1 44 ? 16.672 -11.445 -7.605 1 91.12 44 VAL B N 1
ATOM 1653 C CA . VAL B 1 44 ? 17.75 -11.539 -8.578 1 91.12 44 VAL B CA 1
ATOM 1654 C C . VAL B 1 44 ? 18.641 -12.734 -8.242 1 91.12 44 VAL B C 1
ATOM 1656 O O . VAL B 1 44 ? 19.234 -13.352 -9.141 1 91.12 44 VAL B O 1
ATOM 1659 N N . THR B 1 45 ? 18.688 -13.094 -7.066 1 91 45 THR B N 1
ATOM 1660 C CA . THR B 1 45 ? 19.516 -14.211 -6.633 1 91 45 THR B CA 1
ATOM 1661 C C . THR B 1 45 ? 18.812 -15.539 -6.879 1 91 45 THR B C 1
ATOM 1663 O O . THR B 1 45 ? 19.453 -16.594 -6.879 1 91 45 THR B O 1
ATOM 1666 N N . ASN B 1 46 ? 17.562 -15.469 -7.113 1 86.69 46 ASN B N 1
ATOM 1667 C CA . ASN B 1 46 ? 16.766 -16.656 -7.402 1 86.69 46 ASN B CA 1
ATOM 1668 C C . ASN B 1 46 ? 16.984 -17.141 -8.828 1 86.69 46 ASN B C 1
ATOM 1670 O O . ASN B 1 46 ? 16.188 -16.859 -9.719 1 86.69 46 ASN B O 1
ATOM 1674 N N . SER B 1 47 ? 17.938 -17.969 -9.164 1 74.12 47 SER B N 1
ATOM 1675 C CA . SER B 1 47 ? 18.359 -18.328 -10.516 1 74.12 47 SER B CA 1
ATOM 1676 C C . SER B 1 47 ? 17.812 -19.688 -10.922 1 74.12 47 SER B C 1
ATOM 1678 O O . SER B 1 47 ? 17.531 -19.922 -12.102 1 74.12 47 SER B O 1
ATOM 1680 N N . SER B 1 48 ? 17.688 -20.625 -10.141 1 69.06 48 SER B N 1
ATOM 1681 C CA . SER B 1 48 ? 17.266 -21.953 -10.562 1 69.06 48 SER B CA 1
ATOM 1682 C C . SER B 1 48 ? 15.883 -22.297 -10.031 1 69.06 48 SER B C 1
ATOM 1684 O O . SER B 1 48 ? 15.703 -22.516 -8.836 1 69.06 48 SER B O 1
ATOM 1686 N N . PRO B 1 49 ? 14.969 -22.328 -10.898 1 66.25 49 PRO B N 1
ATOM 1687 C CA . PRO B 1 49 ? 14.797 -21.922 -12.297 1 66.25 49 PRO B CA 1
ATOM 1688 C C . PRO B 1 49 ? 14.844 -20.422 -12.484 1 66.25 49 PRO B C 1
ATOM 1690 O O . PRO B 1 49 ? 14.82 -19.672 -11.508 1 66.25 49 PRO B O 1
ATOM 1693 N N . SER B 1 50 ? 14.922 -20 -13.773 1 73.81 50 SER B N 1
ATOM 1694 C CA . SER B 1 50 ? 15.07 -18.578 -14.039 1 73.81 50 SER B CA 1
ATOM 1695 C C . SER B 1 50 ? 13.812 -17.812 -13.641 1 73.81 50 SER B C 1
ATOM 1697 O O . SER B 1 50 ? 12.711 -18.141 -14.07 1 73.81 50 SER B O 1
ATOM 1699 N N . TRP B 1 51 ? 13.945 -16.969 -12.688 1 77.88 51 TRP B N 1
ATOM 1700 C CA . TRP B 1 51 ? 12.867 -16.078 -12.258 1 77.88 51 TRP B CA 1
ATOM 1701 C C . TRP B 1 51 ? 12.312 -15.289 -13.43 1 77.88 51 TRP B C 1
ATOM 1703 O O . TRP B 1 51 ? 11.164 -14.836 -13.398 1 77.88 51 TRP B O 1
ATOM 1713 N N . LEU B 1 52 ? 13.031 -15.055 -14.414 1 78.69 52 LEU B N 1
ATOM 1714 C CA . LEU B 1 52 ? 12.641 -14.305 -15.602 1 78.69 52 LEU B CA 1
ATOM 1715 C C . LEU B 1 52 ? 11.516 -15.016 -16.344 1 78.69 52 LEU B C 1
ATOM 1717 O O . LEU B 1 52 ? 10.805 -14.398 -17.141 1 78.69 52 LEU B O 1
ATOM 1721 N N . ARG B 1 53 ? 11.438 -16.25 -16.047 1 78.06 53 ARG B N 1
ATOM 1722 C CA . ARG B 1 53 ? 10.391 -17.016 -16.703 1 78.06 53 ARG B CA 1
ATOM 1723 C C . ARG B 1 53 ? 9.016 -16.672 -16.141 1 78.06 53 ARG B C 1
ATOM 1725 O O . ARG B 1 53 ? 7.996 -16.859 -16.797 1 78.06 53 ARG B O 1
ATOM 1732 N N . PHE B 1 54 ? 9.031 -16.172 -14.922 1 80.25 54 PHE B N 1
ATOM 1733 C CA . PHE B 1 54 ? 7.773 -15.852 -14.258 1 80.25 54 PHE B CA 1
ATOM 1734 C C . PHE B 1 54 ? 7.504 -14.352 -14.297 1 80.25 54 PHE B C 1
ATOM 1736 O O . PHE B 1 54 ? 8.203 -13.57 -13.641 1 80.25 54 PHE B O 1
ATOM 1743 N N . GLN B 1 55 ? 6.508 -13.891 -15.031 1 83 55 GLN B N 1
ATOM 1744 C CA . GLN B 1 55 ? 6.16 -12.477 -15.18 1 83 55 GLN B CA 1
ATOM 1745 C C . GLN B 1 55 ? 5.867 -11.836 -13.82 1 83 55 GLN B C 1
ATOM 1747 O O . GLN B 1 55 ? 6.219 -10.68 -13.586 1 83 55 GLN B O 1
ATOM 1752 N N . SER B 1 56 ? 5.219 -12.656 -12.922 1 88.19 56 SER B N 1
ATOM 1753 C CA . SER B 1 56 ? 4.887 -12.117 -11.609 1 88.19 56 SER B CA 1
ATOM 1754 C C . SER B 1 56 ? 6.141 -11.727 -10.836 1 88.19 56 SER B C 1
ATOM 1756 O O . SER B 1 56 ? 6.18 -10.68 -10.188 1 88.19 56 SER B O 1
ATOM 1758 N N . PHE B 1 57 ? 7.18 -12.469 -10.969 1 90.88 57 PHE B N 1
ATOM 1759 C CA . PHE B 1 57 ? 8.406 -12.18 -10.242 1 90.88 57 PHE B CA 1
ATOM 1760 C C . PHE B 1 57 ? 9.164 -11.023 -10.898 1 90.88 57 PHE B C 1
ATOM 1762 O O . PHE B 1 57 ? 9.836 -10.25 -10.211 1 90.88 57 PHE B O 1
ATOM 1769 N N . ARG B 1 58 ? 9.023 -10.898 -12.102 1 91.75 58 ARG B N 1
ATOM 1770 C CA . ARG B 1 58 ? 9.578 -9.719 -12.766 1 91.75 58 ARG B CA 1
ATOM 1771 C C . ARG B 1 58 ? 8.906 -8.445 -12.273 1 91.75 58 ARG B C 1
ATOM 1773 O O . ARG B 1 58 ? 9.562 -7.414 -12.094 1 91.75 58 ARG B O 1
ATOM 1780 N N . PHE B 1 59 ? 7.609 -8.555 -12.023 1 93.44 59 PHE B N 1
ATOM 1781 C CA . PHE B 1 59 ? 6.863 -7.406 -11.516 1 93.44 59 PHE B CA 1
ATOM 1782 C C . PHE B 1 59 ? 7.254 -7.102 -10.078 1 93.44 59 PHE B C 1
ATOM 1784 O O . PHE B 1 59 ? 7.375 -5.938 -9.695 1 93.44 59 PHE B O 1
ATOM 1791 N N . VAL B 1 60 ? 7.438 -8.141 -9.328 1 96.19 60 VAL B N 1
ATOM 1792 C CA . VAL B 1 60 ? 7.871 -7.949 -7.945 1 96.19 60 VAL B CA 1
ATOM 1793 C C . VAL B 1 60 ? 9.25 -7.293 -7.922 1 96.19 60 VAL B C 1
ATOM 1795 O O . VAL B 1 60 ? 9.492 -6.359 -7.152 1 96.19 60 VAL B O 1
ATOM 1798 N N . PHE B 1 61 ? 10.117 -7.746 -8.766 1 96.19 61 PHE B N 1
ATOM 1799 C CA . PHE B 1 61 ? 11.453 -7.18 -8.859 1 96.19 61 PHE B CA 1
ATOM 1800 C C . PHE B 1 61 ? 11.391 -5.715 -9.273 1 96.19 61 PHE B C 1
ATOM 1802 O O . PHE B 1 61 ? 11.961 -4.848 -8.602 1 96.19 61 PHE B O 1
ATOM 1809 N N . ALA B 1 62 ? 10.688 -5.422 -10.359 1 97.44 62 ALA B N 1
ATOM 1810 C CA . ALA B 1 62 ? 10.594 -4.062 -10.883 1 97.44 62 ALA B CA 1
ATOM 1811 C C . ALA B 1 62 ? 9.961 -3.123 -9.852 1 97.44 62 ALA B C 1
ATOM 1813 O O . ALA B 1 62 ? 10.461 -2.016 -9.633 1 97.44 62 ALA B O 1
ATOM 1814 N N . ALA B 1 63 ? 8.867 -3.559 -9.203 1 98.38 63 ALA B N 1
ATOM 1815 C CA . ALA B 1 63 ? 8.18 -2.736 -8.219 1 98.38 63 ALA B CA 1
ATOM 1816 C C . ALA B 1 63 ? 9.094 -2.41 -7.039 1 98.38 63 ALA B C 1
ATOM 1818 O O . ALA B 1 63 ? 9.148 -1.264 -6.586 1 98.38 63 ALA B O 1
ATOM 1819 N N . ASN B 1 64 ? 9.836 -3.35 -6.59 1 98.62 64 ASN B N 1
ATOM 1820 C CA . ASN B 1 64 ? 10.688 -3.131 -5.426 1 98.62 64 ASN B CA 1
ATOM 1821 C C . ASN B 1 64 ? 11.922 -2.305 -5.785 1 98.62 64 ASN B C 1
ATOM 1823 O O . ASN B 1 64 ? 12.406 -1.523 -4.965 1 98.62 64 ASN B O 1
ATOM 1827 N N . VAL B 1 65 ? 12.43 -2.4 -6.984 1 98.44 65 VAL B N 1
ATOM 1828 C CA . VAL B 1 65 ? 13.523 -1.544 -7.426 1 98.44 65 VAL B CA 1
ATOM 1829 C C . VAL B 1 65 ? 13.047 -0.096 -7.508 1 98.44 65 VAL B C 1
ATOM 1831 O O . VAL B 1 65 ? 13.75 0.821 -7.078 1 98.44 65 VAL B O 1
ATOM 1834 N N . ILE B 1 66 ? 11.844 0.081 -8.023 1 98.62 66 ILE B N 1
ATOM 1835 C CA . ILE B 1 66 ? 11.266 1.415 -8.141 1 98.62 66 ILE B CA 1
ATOM 1836 C C . ILE B 1 66 ? 11.094 2.021 -6.754 1 98.62 66 ILE B C 1
ATOM 1838 O O . ILE B 1 66 ? 11.484 3.166 -6.512 1 98.62 66 ILE B O 1
ATOM 1842 N N . VAL B 1 67 ? 10.602 1.272 -5.844 1 98.69 67 VAL B N 1
ATOM 1843 C CA . VAL B 1 67 ? 10.344 1.759 -4.492 1 98.69 67 VAL B CA 1
ATOM 1844 C C . VAL B 1 67 ? 11.664 2.014 -3.771 1 98.69 67 VAL B C 1
ATOM 1846 O O . VAL B 1 67 ? 11.789 2.986 -3.023 1 98.69 67 VAL B O 1
ATOM 1849 N N . ALA B 1 68 ? 12.594 1.152 -3.969 1 98.62 68 ALA B N 1
ATOM 1850 C CA . ALA B 1 68 ? 13.906 1.376 -3.363 1 98.62 68 ALA B CA 1
ATOM 1851 C C . ALA B 1 68 ? 14.531 2.664 -3.885 1 98.62 68 ALA B C 1
ATOM 1853 O O . ALA B 1 68 ? 15.031 3.479 -3.104 1 98.62 68 ALA B O 1
ATOM 1854 N N . ALA B 1 69 ? 14.516 2.867 -5.18 1 98.44 69 ALA B N 1
ATOM 1855 C CA . ALA B 1 69 ? 15.062 4.078 -5.781 1 98.44 69 ALA B CA 1
ATOM 1856 C C . ALA B 1 69 ? 14.32 5.32 -5.297 1 98.44 69 ALA B C 1
ATOM 1858 O O . ALA B 1 69 ? 14.938 6.328 -4.953 1 98.44 69 ALA B O 1
ATOM 1859 N N . TYR B 1 70 ? 13.062 5.191 -5.285 1 98.44 70 TYR B N 1
ATOM 1860 C CA . TYR B 1 70 ? 12.219 6.285 -4.82 1 98.44 70 TYR B CA 1
ATOM 1861 C C . TYR B 1 70 ? 12.516 6.617 -3.361 1 98.44 70 TYR B C 1
ATOM 1863 O O . TYR B 1 70 ? 12.641 7.789 -2.996 1 98.44 70 TYR B O 1
ATOM 1871 N N . SER B 1 71 ? 12.562 5.641 -2.576 1 98.31 71 SER B N 1
ATOM 1872 C CA . SER B 1 71 ? 12.836 5.848 -1.156 1 98.31 71 SER B CA 1
ATOM 1873 C C . SER B 1 71 ? 14.203 6.473 -0.938 1 98.31 71 SER B C 1
ATOM 1875 O O . SER B 1 71 ? 14.383 7.293 -0.034 1 98.31 71 SER B O 1
ATOM 1877 N N . LEU B 1 72 ? 15.156 6.059 -1.672 1 97.5 72 LEU B N 1
ATOM 1878 C CA . LEU B 1 72 ? 16.484 6.672 -1.589 1 97.5 72 LEU B CA 1
ATOM 1879 C C . LEU B 1 72 ? 16.406 8.164 -1.917 1 97.5 72 LEU B C 1
ATOM 1881 O O . LEU B 1 72 ? 16.984 8.984 -1.2 1 97.5 72 LEU B O 1
ATOM 1885 N N . PHE B 1 73 ? 15.695 8.523 -2.979 1 96.94 73 PHE B N 1
ATOM 1886 C CA . PHE B 1 73 ? 15.516 9.914 -3.369 1 96.94 73 PHE B CA 1
ATOM 1887 C C . PHE B 1 73 ? 14.828 10.703 -2.258 1 96.94 73 PHE B C 1
ATOM 1889 O O . PHE B 1 73 ? 15.266 11.805 -1.911 1 96.94 73 PHE B O 1
ATOM 1896 N N . GLU B 1 74 ? 13.828 10.062 -1.734 1 96.75 74 GLU B N 1
ATOM 1897 C CA . GLU B 1 74 ? 13.062 10.727 -0.689 1 96.75 74 GLU B CA 1
ATOM 1898 C C . GLU B 1 74 ? 13.883 10.891 0.584 1 96.75 74 GLU B C 1
ATOM 1900 O O . GLU B 1 74 ? 13.719 11.867 1.316 1 96.75 74 GLU B O 1
ATOM 1905 N N . MET B 1 75 ? 14.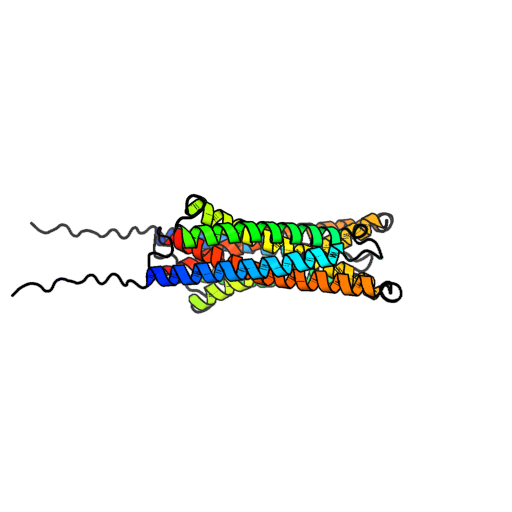656 9.977 0.871 1 96.5 75 MET B N 1
ATOM 1906 C CA . MET B 1 75 ? 15.547 10.109 2.021 1 96.5 75 MET B CA 1
ATOM 1907 C C . MET B 1 75 ? 16.5 11.289 1.844 1 96.5 75 MET B C 1
ATOM 1909 O O . MET B 1 75 ? 16.734 12.047 2.783 1 96.5 75 MET B O 1
ATOM 1913 N N . CYS B 1 76 ? 17.078 11.516 0.692 1 94.25 76 CYS B N 1
ATOM 1914 C CA . CYS B 1 76 ? 17.938 12.656 0.408 1 94.25 76 CYS B CA 1
ATOM 1915 C C . CYS B 1 76 ? 17.172 13.961 0.554 1 94.25 76 CYS B C 1
ATOM 1917 O O . CYS B 1 76 ? 17.688 14.93 1.124 1 94.25 76 CYS B O 1
ATOM 1919 N N . ALA B 1 77 ? 15.992 13.922 0.055 1 92.94 77 ALA B N 1
ATOM 1920 C CA . ALA B 1 77 ? 15.141 15.102 0.178 1 92.94 77 ALA B CA 1
ATOM 1921 C C . ALA B 1 77 ? 14.852 15.414 1.643 1 92.94 77 ALA B C 1
ATOM 1923 O O . ALA B 1 77 ? 14.836 16.578 2.045 1 92.94 77 ALA B O 1
ATOM 1924 N N . SER B 1 78 ? 14.578 14.359 2.361 1 92.38 78 SER B N 1
ATOM 1925 C CA . SER B 1 78 ? 14.281 14.547 3.779 1 92.38 78 SER B CA 1
ATOM 1926 C C . SER B 1 78 ? 15.5 15.078 4.531 1 92.38 78 SER B C 1
ATOM 1928 O O . SER B 1 78 ? 15.367 15.953 5.398 1 92.38 78 SER B O 1
ATOM 1930 N N . VAL B 1 79 ? 16.641 14.609 4.266 1 91.62 79 VAL B N 1
ATOM 1931 C CA . VAL B 1 79 ? 17.859 15.078 4.895 1 91.62 79 VAL B CA 1
ATOM 1932 C C . VAL B 1 79 ? 18.109 16.531 4.516 1 91.62 79 VAL B C 1
ATOM 1934 O O . VAL B 1 79 ? 18.5 17.344 5.359 1 91.62 79 VAL B O 1
ATOM 1937 N N . HIS B 1 80 ? 17.938 16.828 3.244 1 91 80 HIS B N 1
ATOM 1938 C CA . HIS B 1 80 ? 18.062 18.203 2.783 1 91 80 HIS B CA 1
ATOM 1939 C C . HIS B 1 80 ? 17.141 19.141 3.549 1 91 80 HIS B C 1
ATOM 1941 O O . HIS B 1 80 ? 17.531 20.234 3.938 1 91 80 HIS B O 1
ATOM 1947 N N . GLU B 1 81 ? 15.922 18.703 3.723 1 88.69 81 GLU B N 1
ATOM 1948 C CA . GLU B 1 81 ? 14.938 19.5 4.453 1 88.69 81 GLU B CA 1
ATOM 1949 C C . GLU B 1 81 ? 15.367 19.703 5.902 1 88.69 81 GLU B C 1
ATOM 1951 O O . GLU B 1 81 ? 15.188 20.797 6.457 1 88.69 81 GLU B O 1
ATOM 1956 N N . ILE B 1 82 ? 15.875 18.703 6.531 1 86.69 82 ILE B N 1
ATOM 1957 C CA . ILE B 1 82 ? 16.297 18.781 7.926 1 86.69 82 ILE B CA 1
ATOM 1958 C C . ILE B 1 82 ? 17.5 19.703 8.055 1 86.69 82 ILE B C 1
ATOM 1960 O O . ILE B 1 82 ? 17.594 20.5 8.992 1 86.69 82 ILE B O 1
ATOM 1964 N N . LEU B 1 83 ? 18.391 19.672 7.148 1 89.75 83 LEU B N 1
ATOM 1965 C CA . LEU B 1 83 ? 19.641 20.406 7.227 1 89.75 83 LEU B CA 1
ATOM 1966 C C . LEU B 1 83 ? 19.453 21.859 6.801 1 89.75 83 LEU B C 1
ATOM 1968 O O . LEU B 1 83 ? 20.031 22.766 7.398 1 89.75 83 LEU B O 1
ATOM 1972 N N . LYS B 1 84 ? 18.656 22.062 5.75 1 89.44 84 LYS B N 1
ATOM 1973 C CA . LYS B 1 84 ? 18.547 23.391 5.152 1 89.44 84 LYS B CA 1
ATOM 1974 C C . LYS B 1 84 ? 17.25 24.078 5.57 1 89.44 84 LYS B C 1
ATOM 1976 O O . LYS B 1 84 ? 17.094 25.281 5.379 1 89.44 84 LYS B O 1
ATOM 1981 N N . GLY B 1 85 ? 16.312 23.344 6.078 1 84.06 85 GLY B N 1
ATOM 1982 C CA . GLY B 1 85 ? 15.047 23.906 6.512 1 84.06 85 GLY B CA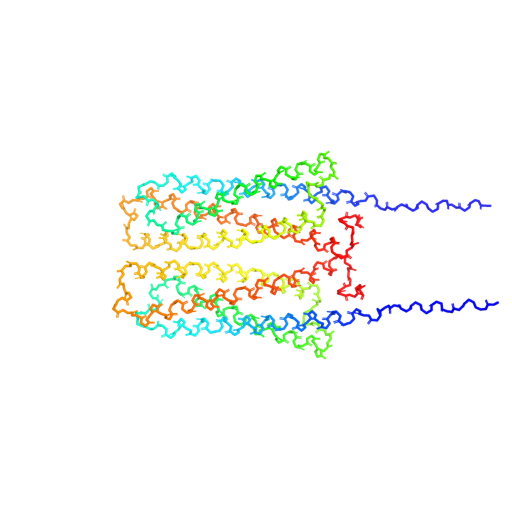 1
ATOM 1983 C C . GLY B 1 85 ? 14.117 24.25 5.363 1 84.06 85 GLY B C 1
ATOM 1984 O O . GLY B 1 85 ? 13.234 25.078 5.5 1 84.06 85 GLY B O 1
ATOM 1985 N N . ALA B 1 86 ? 14.555 23.797 4.188 1 84.06 86 ALA B N 1
ATOM 1986 C CA . ALA B 1 86 ? 13.75 24.031 2.994 1 84.06 86 ALA B CA 1
ATOM 1987 C C . ALA B 1 86 ? 13.586 22.75 2.174 1 84.06 86 ALA B C 1
ATOM 1989 O O . ALA B 1 86 ? 14.469 21.891 2.184 1 84.06 86 ALA B O 1
ATOM 1990 N N . THR B 1 87 ? 12.484 22.688 1.569 1 87.5 87 THR B N 1
ATOM 1991 C CA . THR B 1 87 ? 12.227 21.531 0.718 1 87.5 87 THR B CA 1
ATOM 1992 C C . THR B 1 87 ? 12.93 21.688 -0.627 1 87.5 87 THR B C 1
ATOM 1994 O O . THR B 1 87 ? 13.359 22.781 -0.991 1 87.5 87 THR B O 1
ATOM 1997 N N . LEU B 1 88 ? 13.125 20.594 -1.369 1 88.12 88 LEU B N 1
ATOM 1998 C CA . LEU B 1 88 ? 13.758 20.578 -2.686 1 88.12 88 LEU B CA 1
ATOM 1999 C C . LEU B 1 88 ? 12.898 21.328 -3.705 1 88.12 88 LEU B C 1
ATOM 2001 O O . LEU B 1 88 ? 13.422 22.031 -4.562 1 88.12 88 LEU B O 1
ATOM 2005 N N . PHE B 1 89 ? 11.617 21.156 -3.65 1 89.62 89 PHE B N 1
ATOM 2006 C CA . PHE B 1 89 ? 10.609 21.828 -4.465 1 89.62 89 PHE B CA 1
ATOM 2007 C C . PHE B 1 89 ? 9.766 22.766 -3.611 1 89.62 89 PHE B C 1
ATOM 2009 O O . PHE B 1 89 ? 9.828 22.719 -2.381 1 89.62 89 PHE B O 1
ATOM 2016 N N . PRO B 1 90 ? 9.156 23.734 -4.387 1 89.94 90 PRO B N 1
ATOM 2017 C CA . PRO B 1 90 ? 8.203 24.516 -3.592 1 89.94 90 PRO B CA 1
ATOM 2018 C C . PRO B 1 90 ? 7.301 23.641 -2.729 1 89.94 90 PRO B C 1
ATOM 2020 O O . PRO B 1 90 ? 6.914 22.547 -3.146 1 89.94 90 PRO B O 1
ATOM 2023 N N . GLU B 1 91 ? 6.98 23.984 -1.607 1 87.81 91 GLU B N 1
ATOM 2024 C CA . GLU B 1 91 ? 6.363 23.203 -0.546 1 87.81 91 GLU B CA 1
ATOM 2025 C C . GLU B 1 91 ? 5.105 22.5 -1.043 1 87.81 91 GLU B C 1
ATOM 2027 O O . GLU B 1 91 ? 4.945 21.281 -0.854 1 87.81 91 GLU B O 1
ATOM 2032 N N . PRO B 1 92 ? 4.172 23.25 -1.676 1 89.94 92 PRO B N 1
ATOM 2033 C CA . PRO B 1 92 ? 2.961 22.547 -2.107 1 89.94 92 PRO B CA 1
ATOM 2034 C C . PRO B 1 92 ? 3.248 21.438 -3.129 1 89.94 92 PRO B C 1
ATOM 2036 O O . PRO B 1 92 ? 2.59 20.406 -3.123 1 89.94 92 PRO B O 1
ATOM 2039 N N . ILE B 1 93 ? 4.211 21.656 -3.988 1 92.06 93 ILE B N 1
ATOM 2040 C CA . ILE B 1 93 ? 4.574 20.672 -5 1 92.06 93 ILE B CA 1
ATOM 2041 C C . ILE B 1 93 ? 5.266 19.484 -4.34 1 92.06 93 ILE B C 1
ATOM 2043 O O . ILE B 1 93 ? 5.023 18.328 -4.707 1 92.06 93 ILE B O 1
ATOM 2047 N N . GLN B 1 94 ? 6.078 19.75 -3.414 1 92.62 94 GLN B N 1
ATOM 2048 C CA . GLN B 1 94 ? 6.785 18.688 -2.695 1 92.62 94 GLN B CA 1
ATOM 2049 C C . GLN B 1 94 ? 5.812 17.812 -1.921 1 92.62 94 GLN B C 1
ATOM 2051 O O . GLN B 1 94 ? 5.934 16.578 -1.937 1 92.62 94 GLN B O 1
ATOM 2056 N N . LEU B 1 95 ? 4.895 18.422 -1.243 1 92.38 95 LEU B N 1
ATOM 2057 C CA . LEU B 1 95 ? 3.928 17.672 -0.441 1 92.38 95 LEU B CA 1
ATOM 2058 C C . LEU B 1 95 ? 3.047 16.797 -1.326 1 92.38 95 LEU B C 1
ATOM 2060 O O . LEU B 1 95 ? 2.783 15.641 -0.996 1 92.38 95 LEU B O 1
ATOM 2064 N N . CYS B 1 96 ? 2.605 17.359 -2.451 1 93.19 96 CYS B N 1
ATOM 2065 C CA . CYS B 1 96 ? 1.801 16.594 -3.393 1 93.19 96 CYS B CA 1
ATOM 2066 C C . CYS B 1 96 ? 2.605 15.445 -3.986 1 93.19 96 CYS B C 1
ATOM 2068 O O . CYS B 1 96 ? 2.094 14.336 -4.137 1 93.19 96 CYS B O 1
ATOM 2070 N N . PHE B 1 97 ? 3.85 15.742 -4.324 1 95.81 97 PHE B N 1
ATOM 2071 C CA . PHE B 1 97 ? 4.742 14.742 -4.895 1 95.81 97 PHE B CA 1
ATOM 2072 C C . PHE B 1 97 ? 4.938 13.578 -3.926 1 95.81 97 PHE B C 1
ATOM 2074 O O . PHE B 1 97 ? 4.84 12.414 -4.32 1 95.81 97 PHE B O 1
ATOM 2081 N N . ASP B 1 98 ? 5.211 13.891 -2.715 1 95.25 98 ASP B N 1
ATOM 2082 C CA . ASP B 1 98 ? 5.453 12.867 -1.702 1 95.25 98 ASP B CA 1
ATOM 2083 C C . ASP B 1 98 ? 4.227 11.969 -1.524 1 95.25 98 ASP B C 1
ATOM 2085 O O . ASP B 1 98 ? 4.336 10.742 -1.564 1 95.25 98 ASP B O 1
ATOM 2089 N N . PHE B 1 99 ? 3.141 12.586 -1.33 1 96.25 99 PHE B N 1
ATOM 2090 C CA . PHE B 1 99 ? 1.942 11.805 -1.035 1 96.25 99 PHE B CA 1
ATOM 2091 C C . PHE B 1 99 ? 1.531 10.969 -2.238 1 96.25 99 PHE B C 1
ATOM 2093 O O . PHE B 1 99 ? 1.255 9.773 -2.105 1 96.25 99 PHE B O 1
ATOM 2100 N N . THR B 1 100 ? 1.439 11.586 -3.42 1 96.88 100 THR B N 1
ATOM 2101 C CA . THR B 1 100 ? 0.984 10.891 -4.621 1 96.88 100 THR B CA 1
ATOM 2102 C C . THR B 1 100 ? 1.891 9.711 -4.938 1 96.88 100 THR B C 1
ATOM 2104 O O . THR B 1 100 ? 1.409 8.609 -5.211 1 96.88 100 THR B O 1
ATOM 2107 N N . HIS B 1 101 ? 3.139 9.93 -4.875 1 97.62 101 HIS B N 1
ATOM 2108 C CA . HIS B 1 101 ? 4.062 8.844 -5.188 1 97.62 101 HIS B CA 1
ATOM 2109 C C . HIS B 1 101 ? 4.055 7.777 -4.094 1 97.62 101 HIS B C 1
ATOM 2111 O O . HIS B 1 101 ? 4.125 6.582 -4.383 1 97.62 101 HIS B O 1
ATOM 2117 N N . ASP B 1 102 ? 4.023 8.164 -2.795 1 98.06 102 ASP B N 1
ATOM 2118 C CA . ASP B 1 102 ? 3.902 7.195 -1.711 1 98.06 102 ASP B CA 1
ATOM 2119 C C . ASP B 1 102 ? 2.695 6.285 -1.92 1 98.06 102 ASP B C 1
ATOM 2121 O O . ASP B 1 102 ? 2.803 5.062 -1.797 1 98.06 102 ASP B O 1
ATOM 2125 N N . GLN B 1 103 ? 1.624 6.922 -2.213 1 96.94 103 GLN B N 1
ATOM 2126 C CA . GLN B 1 103 ? 0.376 6.176 -2.33 1 96.94 103 GLN B CA 1
ATOM 2127 C C . GLN B 1 103 ? 0.383 5.281 -3.568 1 96.94 103 GLN B C 1
ATOM 2129 O O . GLN B 1 103 ? 0.038 4.102 -3.49 1 96.94 103 GLN B O 1
ATOM 2134 N N . VAL B 1 104 ? 0.755 5.762 -4.715 1 97.62 104 VAL B N 1
ATOM 2135 C CA . VAL B 1 104 ? 0.765 5.023 -5.973 1 97.62 104 VAL B CA 1
ATOM 2136 C C . VAL B 1 104 ? 1.759 3.867 -5.887 1 97.62 104 VAL B C 1
ATOM 2138 O O . VAL B 1 104 ? 1.454 2.744 -6.297 1 97.62 104 VAL B O 1
ATOM 2141 N N . PHE B 1 105 ? 2.895 4.098 -5.328 1 98.56 105 PHE B N 1
ATOM 2142 C CA . PHE B 1 105 ? 3.898 3.043 -5.238 1 98.56 105 PHE B CA 1
ATOM 2143 C C . PHE B 1 105 ? 3.494 1.998 -4.203 1 98.56 105 PHE B C 1
ATOM 2145 O O . PHE B 1 105 ? 3.818 0.817 -4.348 1 98.56 105 PHE B O 1
ATOM 2152 N N . ALA B 1 106 ? 2.771 2.439 -3.158 1 98.44 106 ALA B N 1
ATOM 2153 C CA . ALA B 1 106 ? 2.242 1.45 -2.223 1 98.44 106 ALA B CA 1
ATOM 2154 C C . ALA B 1 106 ? 1.265 0.506 -2.918 1 98.44 106 ALA B C 1
ATOM 2156 O O . ALA B 1 106 ? 1.332 -0.712 -2.732 1 98.44 106 ALA B O 1
ATOM 2157 N N . TYR B 1 107 ? 0.379 1.015 -3.744 1 98.19 107 TYR B N 1
ATOM 2158 C CA . TYR B 1 107 ? -0.532 0.18 -4.52 1 98.19 107 TYR B CA 1
ATOM 2159 C C . TYR B 1 107 ? 0.237 -0.733 -5.469 1 98.19 107 TYR B C 1
ATOM 2161 O O . TYR B 1 107 ? -0.121 -1.9 -5.641 1 98.19 107 TYR B O 1
ATOM 2169 N N . MET B 1 108 ? 1.289 -0.191 -6.027 1 98 108 MET B N 1
ATOM 2170 C CA . MET B 1 108 ? 2.076 -0.95 -6.996 1 98 108 MET B CA 1
ATOM 2171 C C . MET B 1 108 ? 2.762 -2.137 -6.328 1 98 108 MET B C 1
ATOM 2173 O O . MET B 1 108 ? 2.691 -3.262 -6.828 1 98 108 MET B O 1
ATOM 2177 N N . VAL B 1 109 ? 3.354 -1.854 -5.188 1 98.44 109 VAL B N 1
ATOM 2178 C CA . VAL B 1 109 ? 4.16 -2.904 -4.57 1 98.44 109 VAL B CA 1
ATOM 2179 C C . VAL B 1 109 ? 3.248 -3.975 -3.977 1 98.44 109 VAL B C 1
ATOM 2181 O O . VAL B 1 109 ? 3.582 -5.164 -3.996 1 98.44 109 VAL B O 1
ATOM 2184 N N . VAL B 1 110 ? 2.143 -3.588 -3.406 1 97.94 110 VAL B N 1
ATOM 2185 C CA . VAL B 1 110 ? 1.254 -4.602 -2.848 1 97.94 110 VAL B CA 1
ATOM 2186 C C . VAL B 1 110 ? 0.629 -5.418 -3.975 1 97.94 110 VAL B C 1
ATOM 2188 O O . VAL B 1 110 ? 0.415 -6.625 -3.832 1 97.94 110 VAL B O 1
ATOM 2191 N N . ALA B 1 111 ? 0.308 -4.824 -5.102 1 97.81 111 ALA B N 1
ATOM 2192 C CA . ALA B 1 111 ? -0.208 -5.531 -6.27 1 97.81 111 ALA B CA 1
ATOM 2193 C C . ALA B 1 111 ? 0.821 -6.52 -6.809 1 97.81 111 ALA B C 1
ATOM 2195 O O . ALA B 1 111 ? 0.5 -7.684 -7.062 1 97.81 111 ALA B O 1
ATOM 2196 N N . ALA B 1 112 ? 2.043 -6.043 -6.965 1 97.44 112 ALA B N 1
ATOM 2197 C CA . ALA B 1 112 ? 3.109 -6.922 -7.438 1 97.44 112 ALA B CA 1
ATOM 2198 C C . ALA B 1 112 ? 3.342 -8.07 -6.465 1 97.44 112 ALA B C 1
ATOM 2200 O O . ALA B 1 112 ? 3.531 -9.219 -6.883 1 97.44 112 ALA B O 1
ATOM 2201 N N . GLY B 1 113 ? 3.354 -7.75 -5.199 1 97.12 113 GLY B N 1
ATOM 2202 C CA . GLY B 1 113 ? 3.533 -8.773 -4.18 1 97.12 113 GLY B CA 1
ATOM 2203 C C . GLY B 1 113 ? 2.449 -9.828 -4.199 1 97.12 113 GLY B C 1
ATOM 2204 O O . GLY B 1 113 ? 2.732 -11.016 -4.023 1 97.12 113 GLY B O 1
ATOM 2205 N N . ALA B 1 114 ? 1.253 -9.438 -4.383 1 96.31 114 ALA B N 1
ATOM 2206 C CA . ALA B 1 114 ? 0.139 -10.383 -4.418 1 96.31 114 ALA B CA 1
ATOM 2207 C C . ALA B 1 114 ? 0.247 -11.312 -5.625 1 96.31 114 ALA B C 1
ATOM 2209 O O . ALA B 1 114 ? -0.023 -12.516 -5.516 1 96.31 114 ALA B O 1
ATOM 2210 N N . ALA B 1 115 ? 0.615 -10.758 -6.766 1 94.81 115 ALA B N 1
ATOM 2211 C CA . ALA B 1 115 ? 0.832 -11.586 -7.945 1 94.81 115 ALA B CA 1
ATOM 2212 C C . ALA B 1 115 ? 1.967 -12.578 -7.719 1 94.81 115 ALA B C 1
ATOM 2214 O O . ALA B 1 115 ? 1.858 -13.75 -8.086 1 94.81 115 ALA B O 1
ATOM 2215 N N . GLY B 1 116 ? 3.039 -12.133 -7.105 1 94.06 116 GLY B N 1
ATOM 2216 C CA . GLY B 1 116 ? 4.152 -13.016 -6.789 1 94.06 116 GLY B CA 1
ATOM 2217 C C . GLY B 1 116 ? 3.785 -14.102 -5.797 1 94.06 116 GLY B C 1
ATOM 2218 O O . GLY B 1 116 ? 4.219 -15.25 -5.938 1 94.06 116 GLY B O 1
ATOM 2219 N N . ALA B 1 117 ? 3.061 -13.719 -4.828 1 93.56 117 ALA B N 1
ATOM 2220 C CA . ALA B 1 117 ? 2.619 -14.688 -3.826 1 93.56 117 ALA B CA 1
ATOM 2221 C C . ALA B 1 117 ? 1.746 -15.773 -4.457 1 93.56 117 ALA B C 1
ATOM 2223 O O . ALA B 1 117 ? 1.835 -16.938 -4.082 1 93.56 117 ALA B O 1
ATOM 2224 N N . ALA B 1 118 ? 0.829 -15.383 -5.305 1 90.62 118 ALA B N 1
ATOM 2225 C CA . ALA B 1 118 ? -0.02 -16.359 -5.988 1 90.62 118 ALA B CA 1
ATOM 2226 C C . ALA B 1 118 ? 0.819 -17.344 -6.785 1 90.62 118 ALA B C 1
ATOM 2228 O O . ALA B 1 118 ? 0.549 -18.547 -6.766 1 90.62 118 ALA B O 1
ATOM 2229 N N . ASP B 1 119 ? 1.903 -16.891 -7.488 1 89.69 119 ASP B N 1
ATOM 2230 C CA . ASP B 1 119 ? 2.768 -17.766 -8.273 1 89.69 119 ASP B CA 1
ATOM 2231 C C . ASP B 1 119 ? 3.59 -18.688 -7.371 1 89.69 119 ASP B C 1
ATOM 2233 O O . ASP B 1 119 ? 3.783 -19.859 -7.68 1 89.69 119 ASP B O 1
ATOM 2237 N N . ALA B 1 120 ? 4.043 -18.094 -6.301 1 89.19 120 ALA B N 1
ATOM 2238 C CA . ALA B 1 120 ? 4.805 -18.906 -5.355 1 89.19 120 ALA B CA 1
ATOM 2239 C C . ALA B 1 120 ? 3.957 -20.047 -4.789 1 89.19 120 ALA B C 1
ATOM 2241 O O . ALA B 1 120 ? 4.434 -21.172 -4.641 1 89.19 120 ALA B O 1
ATOM 2242 N N . ARG B 1 121 ? 2.838 -19.797 -4.453 1 87.56 121 ARG B N 1
ATOM 2243 C CA . ARG B 1 121 ? 1.926 -20.812 -3.939 1 87.56 121 ARG B CA 1
ATOM 2244 C C . ARG B 1 121 ? 1.651 -21.891 -4.988 1 87.56 121 ARG B C 1
ATOM 2246 O O . ARG B 1 121 ? 1.554 -23.078 -4.664 1 87.56 121 ARG B O 1
ATOM 2253 N N . ARG B 1 122 ? 1.442 -21.5 -6.184 1 84.88 122 ARG B N 1
ATOM 2254 C CA . ARG B 1 122 ? 1.209 -22.438 -7.273 1 84.88 122 ARG B CA 1
ATOM 2255 C C . ARG B 1 122 ? 2.406 -23.359 -7.461 1 84.88 122 ARG B C 1
ATOM 2257 O O . ARG B 1 122 ? 2.24 -24.562 -7.695 1 84.88 122 ARG B O 1
ATOM 2264 N N . LEU B 1 123 ? 3.59 -22.781 -7.453 1 84.38 123 LEU B N 1
ATOM 2265 C CA . LEU B 1 123 ? 4.801 -23.594 -7.594 1 84.38 123 LEU B CA 1
ATOM 2266 C C . LEU B 1 123 ? 4.902 -24.625 -6.477 1 84.38 123 LEU B C 1
ATOM 2268 O O . LEU B 1 123 ? 5.273 -25.766 -6.723 1 84.38 123 LEU B O 1
ATOM 2272 N N . ARG B 1 124 ? 4.516 -24.25 -5.355 1 85.62 124 ARG B N 1
ATOM 2273 C CA . ARG B 1 124 ? 4.535 -25.156 -4.215 1 85.62 124 ARG B CA 1
ATOM 2274 C C . ARG B 1 124 ? 3.48 -26.25 -4.367 1 85.62 124 ARG B C 1
ATOM 2276 O O . ARG B 1 124 ? 3.744 -27.422 -4.082 1 85.62 124 ARG B O 1
ATOM 2283 N N . ALA B 1 125 ? 2.354 -25.922 -4.785 1 84.31 125 ALA B N 1
ATOM 2284 C CA . ALA B 1 125 ? 1.252 -26.875 -4.953 1 84.31 125 ALA B CA 1
ATOM 2285 C C . ALA B 1 125 ? 1.535 -27.844 -6.094 1 84.31 125 ALA B C 1
ATOM 2287 O O . ALA B 1 125 ? 1.08 -28.984 -6.066 1 84.31 125 ALA B O 1
ATOM 2288 N N . GLY B 1 126 ? 2.279 -27.422 -7.059 1 83.38 126 GLY B N 1
ATOM 2289 C CA . GLY B 1 126 ? 2.568 -28.25 -8.219 1 83.38 126 GLY B CA 1
ATOM 2290 C C . GLY B 1 126 ? 3.762 -29.156 -8.023 1 83.38 126 GLY B C 1
ATOM 2291 O O . GLY B 1 126 ? 4.133 -29.922 -8.93 1 83.38 126 GLY B O 1
ATOM 2292 N N . GLY B 1 127 ? 4.469 -29.062 -6.844 1 83.31 127 GLY B N 1
ATOM 2293 C CA . GLY B 1 127 ? 5.562 -29.969 -6.539 1 83.31 127 GLY B CA 1
ATOM 2294 C C . GLY B 1 127 ? 6.902 -29.469 -7.059 1 83.31 127 GLY B C 1
ATOM 2295 O O . GLY B 1 127 ? 7.914 -30.172 -6.93 1 83.31 127 GLY B O 1
ATOM 2296 N N . ALA B 1 128 ? 6.895 -28.375 -7.715 1 80.62 128 ALA B N 1
ATOM 2297 C CA . ALA B 1 128 ? 8.133 -27.844 -8.281 1 80.62 128 ALA B CA 1
ATOM 2298 C C . ALA B 1 128 ? 9.172 -27.594 -7.195 1 80.62 128 ALA B C 1
ATOM 2300 O O . ALA B 1 128 ? 10.375 -27.609 -7.465 1 80.62 128 ALA B O 1
ATOM 2301 N N . CYS B 1 129 ? 8.742 -27.453 -5.996 1 85.25 129 CYS B N 1
ATOM 2302 C CA . CYS B 1 129 ? 9.641 -27.109 -4.902 1 85.25 129 CYS B CA 1
ATOM 2303 C C . CYS B 1 129 ? 10.359 -28.344 -4.375 1 85.25 129 CYS B C 1
ATOM 2305 O O . CYS B 1 129 ? 11.367 -28.234 -3.672 1 85.25 129 CYS B O 1
ATOM 2307 N N . ALA B 1 130 ? 9.844 -29.516 -4.68 1 83.94 130 ALA B N 1
ATOM 2308 C CA . ALA B 1 130 ? 10.555 -30.734 -4.324 1 83.94 130 ALA B CA 1
ATOM 2309 C C . ALA B 1 130 ? 11.898 -30.812 -5.039 1 83.94 130 ALA B C 1
ATOM 2311 O O . ALA B 1 130 ? 12.898 -31.234 -4.445 1 83.94 130 ALA B O 1
ATOM 2312 N N . ALA B 1 131 ? 11.953 -30.406 -6.207 1 78.69 131 ALA B N 1
ATOM 2313 C CA . ALA B 1 131 ? 13.164 -30.453 -7.02 1 78.69 131 ALA B CA 1
ATOM 2314 C C . ALA B 1 131 ? 13.953 -29.156 -6.887 1 78.69 131 ALA B C 1
ATOM 2316 O O . ALA B 1 131 ? 15.18 -29.141 -7.008 1 78.69 131 ALA B O 1
ATOM 2317 N N . GLU B 1 132 ? 13.219 -28.047 -6.605 1 80.94 132 GLU B N 1
ATOM 2318 C CA . GLU B 1 132 ? 13.836 -26.719 -6.582 1 80.94 132 GLU B CA 1
ATOM 2319 C C . GLU B 1 132 ? 13.5 -25.969 -5.297 1 80.94 132 GLU B C 1
ATOM 2321 O O . GLU B 1 132 ? 12.992 -24.844 -5.336 1 80.94 132 GLU B O 1
ATOM 2326 N N . GLY B 1 133 ? 13.914 -26.516 -4.207 1 82.75 133 GLY B N 1
ATOM 2327 C CA . GLY B 1 133 ? 13.594 -25.969 -2.906 1 82.75 133 GLY B CA 1
ATOM 2328 C C . GLY B 1 133 ? 14.172 -24.578 -2.691 1 82.75 133 GLY B C 1
ATOM 2329 O O . GLY B 1 133 ? 13.508 -23.688 -2.148 1 82.75 133 GLY B O 1
ATOM 2330 N N . GLY B 1 134 ? 15.469 -24.406 -3.088 1 84.06 134 GLY B N 1
ATOM 2331 C CA . GLY B 1 134 ? 16.125 -23.109 -2.955 1 84.06 134 GLY B CA 1
ATOM 2332 C C . GLY B 1 134 ? 15.375 -21.984 -3.662 1 84.06 134 GLY B C 1
ATOM 2333 O O . GLY B 1 134 ? 15.219 -20.906 -3.111 1 84.06 134 GLY B O 1
ATOM 2334 N N . PHE B 1 135 ? 14.891 -22.266 -4.781 1 85.88 135 PHE B N 1
ATOM 2335 C CA . PHE B 1 135 ? 14.133 -21.297 -5.559 1 85.88 135 PHE B CA 1
ATOM 2336 C C . PHE B 1 135 ? 12.867 -20.875 -4.82 1 85.88 135 PHE B C 1
ATOM 2338 O O . PHE B 1 135 ? 12.547 -19.688 -4.742 1 85.88 135 PHE B O 1
ATOM 2345 N N . CYS B 1 136 ? 12.188 -21.828 -4.332 1 89.5 136 CYS B N 1
ATOM 2346 C CA . CYS B 1 136 ? 10.922 -21.578 -3.656 1 89.5 136 CYS B CA 1
ATOM 2347 C C . CYS B 1 136 ? 11.141 -20.781 -2.375 1 89.5 136 CYS B C 1
ATOM 2349 O O . CYS B 1 136 ? 10.352 -19.891 -2.051 1 89.5 136 CYS B O 1
ATOM 2351 N N . VAL B 1 137 ? 12.18 -21.125 -1.658 1 90 137 VAL B N 1
ATOM 2352 C CA . VAL B 1 137 ? 12.492 -20.406 -0.427 1 90 137 VAL B CA 1
ATOM 2353 C C . VAL B 1 137 ? 12.812 -18.953 -0.749 1 90 137 VAL B C 1
ATOM 2355 O O . VAL B 1 137 ? 12.281 -18.031 -0.115 1 90 137 VAL B O 1
ATOM 2358 N N . LEU B 1 138 ? 13.617 -18.703 -1.723 1 91.06 138 LEU B N 1
ATOM 2359 C CA . LEU B 1 138 ? 14.008 -17.344 -2.1 1 91.06 138 LEU B CA 1
ATOM 2360 C C . LEU B 1 138 ? 12.812 -16.562 -2.641 1 91.06 138 LEU B C 1
ATOM 2362 O O . LEU B 1 138 ? 12.711 -15.352 -2.445 1 91.06 138 LEU B O 1
ATOM 2366 N N . ALA B 1 139 ? 11.938 -17.219 -3.348 1 92.06 139 ALA B N 1
ATOM 2367 C CA . ALA B 1 139 ? 10.703 -16.578 -3.82 1 92.06 139 ALA B CA 1
ATOM 2368 C C . ALA B 1 139 ? 9.836 -16.125 -2.65 1 92.06 139 ALA B C 1
ATOM 2370 O O . ALA B 1 139 ? 9.336 -15.008 -2.639 1 92.06 139 ALA B O 1
ATOM 2371 N N . ASP B 1 140 ? 9.734 -16.953 -1.658 1 92.5 140 ASP B N 1
ATOM 2372 C CA . ASP B 1 140 ? 8.953 -16.609 -0.47 1 92.5 140 ASP B CA 1
ATOM 2373 C C . ASP B 1 140 ? 9.586 -15.453 0.292 1 92.5 140 ASP B C 1
ATOM 2375 O O . ASP B 1 140 ? 8.883 -14.57 0.784 1 92.5 140 ASP B O 1
ATOM 2379 N N . VAL B 1 141 ? 10.82 -15.508 0.397 1 95.25 141 VAL B N 1
ATOM 2380 C CA . VAL B 1 141 ? 11.547 -14.461 1.098 1 95.25 141 VAL B CA 1
ATOM 2381 C C . VAL B 1 141 ? 11.352 -13.125 0.378 1 95.25 141 VAL B C 1
ATOM 2383 O O . VAL B 1 141 ? 11.07 -12.109 1.012 1 95.25 141 VAL B O 1
ATOM 2386 N N . ALA B 1 142 ? 11.438 -13.102 -0.897 1 96.62 142 ALA B N 1
ATOM 2387 C CA . ALA B 1 142 ? 11.273 -11.883 -1.687 1 96.62 142 ALA B CA 1
ATOM 2388 C C . ALA B 1 142 ? 9.875 -11.297 -1.502 1 96.62 142 ALA B C 1
ATOM 2390 O O . ALA B 1 142 ? 9.719 -10.094 -1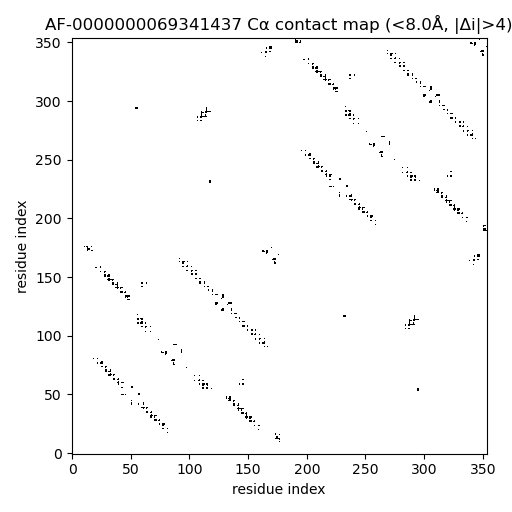.281 1 96.62 142 ALA B O 1
ATOM 2391 N N . VAL B 1 143 ? 8.891 -12.164 -1.581 1 96.5 143 VAL B N 1
ATOM 2392 C CA . VAL B 1 143 ? 7.508 -11.727 -1.444 1 96.5 143 VAL B CA 1
ATOM 2393 C C . VAL B 1 143 ? 7.273 -11.188 -0.035 1 96.5 143 VAL B C 1
ATOM 2395 O O . VAL B 1 143 ? 6.684 -10.117 0.138 1 96.5 143 VAL B O 1
ATOM 2398 N N . ALA B 1 144 ? 7.734 -11.867 0.981 1 97.5 144 ALA B N 1
ATOM 2399 C CA . ALA B 1 144 ? 7.574 -11.438 2.369 1 97.5 144 ALA B CA 1
ATOM 2400 C C . ALA B 1 144 ? 8.25 -10.094 2.609 1 97.5 144 ALA B C 1
ATOM 2402 O O . ALA B 1 144 ? 7.672 -9.203 3.232 1 97.5 144 ALA B O 1
ATOM 2403 N N . LEU B 1 145 ? 9.461 -9.953 2.119 1 98.5 145 LEU B N 1
ATOM 2404 C CA . LEU B 1 145 ? 10.203 -8.703 2.264 1 98.5 145 LEU B CA 1
ATOM 2405 C C . LEU B 1 145 ? 9.508 -7.57 1.513 1 98.5 145 LEU B C 1
ATOM 2407 O O . LEU B 1 145 ? 9.477 -6.434 1.989 1 98.5 145 LEU B O 1
ATOM 2411 N N . GLY B 1 146 ? 9 -7.902 0.364 1 98.31 146 GLY B N 1
ATOM 2412 C CA . GLY B 1 146 ? 8.227 -6.922 -0.382 1 98.31 146 GLY B CA 1
ATOM 2413 C C . GLY B 1 146 ? 7.016 -6.418 0.375 1 98.31 146 GLY B C 1
ATOM 2414 O O . GLY B 1 146 ? 6.746 -5.215 0.396 1 98.31 146 GLY B O 1
ATOM 2415 N N . PHE B 1 147 ? 6.297 -7.277 1.021 1 98.5 147 PHE B N 1
ATOM 2416 C CA . PHE B 1 147 ? 5.129 -6.902 1.809 1 98.5 147 PHE B CA 1
ATOM 2417 C C . PHE B 1 147 ? 5.539 -6.078 3.025 1 98.5 147 PHE B C 1
ATOM 2419 O O . PHE B 1 147 ? 4.816 -5.172 3.441 1 98.5 147 PHE B O 1
ATOM 2426 N N . ALA B 1 148 ? 6.637 -6.402 3.609 1 98.38 148 ALA B N 1
ATOM 2427 C CA . ALA B 1 148 ? 7.16 -5.578 4.699 1 98.38 148 ALA B CA 1
ATOM 2428 C C . ALA B 1 148 ? 7.461 -4.16 4.219 1 98.38 148 ALA B C 1
ATOM 2430 O O . ALA B 1 148 ? 7.105 -3.186 4.883 1 98.38 148 ALA B O 1
ATOM 2431 N N . GLY B 1 149 ? 8.164 -4.078 3.082 1 98.62 149 GLY B N 1
ATOM 2432 C CA . GLY B 1 149 ? 8.398 -2.771 2.488 1 98.62 149 GLY B CA 1
ATOM 2433 C C . GLY B 1 149 ? 7.121 -2.004 2.219 1 98.62 149 GLY B C 1
ATOM 2434 O O . GLY B 1 149 ? 7.047 -0.801 2.48 1 98.62 149 GLY B O 1
ATOM 2435 N N . PHE B 1 150 ? 6.145 -2.705 1.744 1 98.69 150 PHE B N 1
ATOM 2436 C CA . PHE B 1 150 ? 4.828 -2.123 1.502 1 98.69 150 PHE B CA 1
ATOM 2437 C C . PHE B 1 150 ? 4.246 -1.549 2.787 1 98.69 150 PHE B C 1
ATOM 2439 O O . PHE B 1 150 ? 3.715 -0.437 2.791 1 98.69 150 PHE B O 1
ATOM 2446 N N . ALA B 1 151 ? 4.293 -2.273 3.846 1 98.44 151 ALA B N 1
ATOM 2447 C CA . ALA B 1 151 ? 3.713 -1.829 5.109 1 98.44 151 ALA B CA 1
ATOM 2448 C C . ALA B 1 151 ? 4.324 -0.506 5.559 1 98.44 151 ALA B C 1
ATOM 2450 O O . ALA B 1 151 ? 3.609 0.406 5.98 1 98.44 151 ALA B O 1
ATOM 2451 N N . PHE B 1 152 ? 5.555 -0.392 5.441 1 98.62 152 PHE B N 1
ATOM 2452 C CA . PHE B 1 152 ? 6.23 0.828 5.867 1 98.62 152 PHE B CA 1
ATOM 2453 C C . PHE B 1 152 ? 5.988 1.958 4.875 1 98.62 152 PHE B C 1
ATOM 2455 O O . PHE B 1 152 ? 5.898 3.125 5.266 1 98.62 152 PHE B O 1
ATOM 2462 N N . LEU B 1 153 ? 5.898 1.674 3.617 1 98.62 153 LEU B N 1
ATOM 2463 C CA . LEU B 1 153 ? 5.555 2.68 2.617 1 98.62 153 LEU B CA 1
ATOM 2464 C C . LEU B 1 153 ? 4.129 3.182 2.816 1 98.62 153 LEU B C 1
ATOM 2466 O O . LEU B 1 153 ? 3.861 4.375 2.658 1 98.62 153 LEU B O 1
ATOM 2470 N N . ALA B 1 154 ? 3.223 2.223 3.129 1 98.25 154 ALA B N 1
ATOM 2471 C CA . ALA B 1 154 ? 1.843 2.604 3.416 1 98.25 154 ALA B CA 1
ATOM 2472 C C . ALA B 1 154 ? 1.769 3.523 4.633 1 98.25 154 ALA B C 1
ATOM 2474 O O . ALA B 1 154 ? 0.988 4.477 4.648 1 98.25 154 ALA B O 1
ATOM 2475 N N . LEU B 1 155 ? 2.568 3.305 5.59 1 97.69 155 LEU B N 1
ATOM 2476 C CA . LEU B 1 155 ? 2.643 4.176 6.758 1 97.69 155 LEU B CA 1
ATOM 2477 C C . LEU B 1 155 ? 3.211 5.539 6.383 1 97.69 155 LEU B C 1
ATOM 2479 O O . LEU B 1 155 ? 2.734 6.57 6.863 1 97.69 155 LEU B O 1
ATOM 2483 N N . ALA B 1 156 ? 4.238 5.48 5.555 1 97.88 156 ALA B N 1
ATOM 2484 C CA . ALA B 1 156 ? 4.793 6.734 5.055 1 97.88 156 ALA B CA 1
ATOM 2485 C C . ALA B 1 156 ? 3.742 7.531 4.289 1 97.88 156 ALA B C 1
ATOM 2487 O O . ALA B 1 156 ? 3.697 8.766 4.375 1 97.88 156 ALA B O 1
ATOM 2488 N N . SER B 1 157 ? 2.918 6.828 3.541 1 97.69 157 SER B N 1
ATOM 2489 C CA . SER B 1 157 ? 1.849 7.473 2.787 1 97.69 157 SER B CA 1
ATOM 2490 C C . SER B 1 157 ? 0.834 8.133 3.717 1 97.69 157 SER B C 1
ATOM 2492 O O . SER B 1 157 ? 0.293 9.195 3.402 1 97.69 157 SER B O 1
ATOM 2494 N N . LEU B 1 158 ? 0.611 7.559 4.902 1 95.06 158 LEU B N 1
ATOM 2495 C CA . LEU B 1 158 ? -0.281 8.156 5.891 1 95.06 158 LEU B CA 1
ATOM 2496 C C . LEU B 1 158 ? 0.305 9.453 6.441 1 95.06 158 LEU B C 1
ATOM 2498 O O . LEU B 1 158 ? -0.405 10.453 6.574 1 95.06 158 LEU B O 1
ATOM 2502 N N . VAL B 1 159 ? 1.55 9.453 6.652 1 94.19 159 VAL B N 1
ATOM 2503 C CA . VAL B 1 159 ? 2.215 10.625 7.215 1 94.19 159 VAL B CA 1
ATOM 2504 C C . VAL B 1 159 ? 2.281 11.734 6.164 1 94.19 159 VAL B C 1
ATOM 2506 O O . VAL B 1 159 ? 1.972 12.891 6.453 1 94.19 159 VAL B O 1
ATOM 2509 N N . SER B 1 160 ? 2.67 11.383 4.98 1 95.06 160 SER B N 1
ATOM 2510 C CA . SER B 1 160 ? 2.76 12.383 3.92 1 95.06 160 SER B CA 1
ATOM 2511 C C . SER B 1 160 ? 1.383 12.938 3.566 1 95.06 160 SER B C 1
ATOM 2513 O O . SER B 1 160 ? 1.247 14.125 3.256 1 95.06 160 SER B O 1
ATOM 2515 N N . GLY B 1 161 ? 0.402 12.047 3.582 1 93.81 161 GLY B N 1
ATOM 2516 C CA . GLY B 1 161 ? -0.958 12.516 3.369 1 93.81 161 GLY B CA 1
ATOM 2517 C C . GLY B 1 161 ? -1.434 13.477 4.449 1 93.81 161 GLY B C 1
ATOM 2518 O O . GLY B 1 161 ? -2.127 14.453 4.156 1 93.81 161 GLY B O 1
ATOM 2519 N N . PHE B 1 162 ? -1.093 13.172 5.645 1 90.75 162 PHE B N 1
ATOM 2520 C CA . PHE B 1 162 ? -1.442 14.047 6.766 1 90.75 162 PHE B CA 1
ATOM 2521 C C . PHE B 1 162 ? -0.786 15.414 6.613 1 90.75 162 PHE B C 1
ATOM 2523 O O . PHE B 1 162 ? -1.423 16.438 6.848 1 90.75 162 PHE B O 1
ATOM 2530 N N . ARG B 1 163 ? 0.412 15.438 6.25 1 90.75 163 ARG B N 1
ATOM 2531 C CA . ARG B 1 163 ? 1.128 16.688 6.039 1 90.75 163 ARG B CA 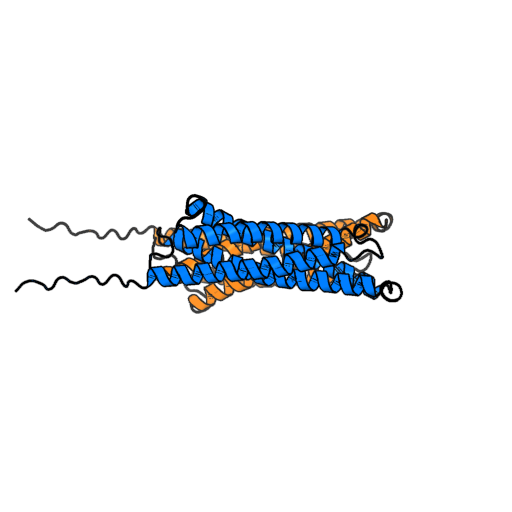1
ATOM 2532 C C . ARG B 1 163 ? 0.479 17.516 4.93 1 90.75 163 ARG B C 1
ATOM 2534 O O . ARG B 1 163 ? 0.361 18.734 5.047 1 90.75 163 ARG B O 1
ATOM 2541 N N . LEU B 1 164 ? 0.162 16.891 3.904 1 92.5 164 LEU B N 1
ATOM 2542 C CA . LEU B 1 164 ? -0.488 17.562 2.785 1 92.5 164 LEU B CA 1
ATOM 2543 C C . LEU B 1 164 ? -1.831 18.141 3.207 1 92.5 164 LEU B C 1
ATOM 2545 O O . LEU B 1 164 ? -2.15 19.281 2.867 1 92.5 164 LEU B O 1
ATOM 2549 N N . ALA B 1 165 ? -2.557 17.391 3.967 1 89.44 165 ALA B N 1
ATOM 2550 C CA . ALA B 1 165 ? -3.863 17.859 4.422 1 89.44 165 ALA B CA 1
ATOM 2551 C C . ALA B 1 165 ? -3.723 19.062 5.348 1 89.44 165 ALA B C 1
ATOM 2553 O O . ALA B 1 165 ? -4.504 20.016 5.27 1 89.44 165 ALA B O 1
ATOM 2554 N N . CYS B 1 166 ? -2.768 19.016 6.18 1 84.75 166 CYS B N 1
ATOM 2555 C CA . CYS B 1 166 ? -2.502 20.141 7.066 1 84.75 166 CYS B CA 1
ATOM 2556 C C . CYS B 1 166 ? -2.16 21.406 6.273 1 84.75 166 CYS B C 1
ATOM 2558 O O . CYS B 1 166 ? -2.635 22.5 6.594 1 84.75 166 CYS B O 1
ATOM 2560 N N . TYR B 1 167 ? -1.382 21.188 5.328 1 86.94 167 TYR B N 1
ATOM 2561 C CA . TYR B 1 167 ? -0.996 22.312 4.492 1 86.94 167 TYR B CA 1
ATOM 2562 C C . TYR B 1 167 ? -2.207 22.906 3.773 1 86.94 167 TYR B C 1
ATOM 2564 O O . TYR B 1 167 ? -2.355 24.125 3.689 1 86.94 167 TYR B O 1
ATOM 2572 N N . VAL B 1 168 ? -3.062 22.094 3.254 1 85.62 168 VAL B N 1
ATOM 2573 C CA . VAL B 1 168 ? -4.223 22.516 2.48 1 85.62 168 VAL B CA 1
ATOM 2574 C C . VAL B 1 168 ? -5.242 23.188 3.404 1 85.62 168 VAL B C 1
ATOM 2576 O O . VAL B 1 168 ? -5.922 24.141 3.006 1 85.62 168 VAL B O 1
ATOM 2579 N N . THR B 1 169 ? -5.301 22.828 4.664 1 82.38 169 THR B N 1
ATOM 2580 C CA . THR B 1 169 ? -6.34 23.312 5.562 1 82.38 169 THR B CA 1
ATOM 2581 C C . THR B 1 169 ? -5.844 24.531 6.352 1 82.38 169 THR B C 1
ATOM 2583 O O . THR B 1 169 ? -6.602 25.469 6.59 1 82.38 169 THR B O 1
ATOM 2586 N N . THR B 1 170 ? -4.664 24.5 6.684 1 78.75 170 THR B N 1
ATOM 2587 C CA . THR B 1 170 ? -4.172 25.562 7.562 1 78.75 170 THR B CA 1
ATOM 2588 C C . THR B 1 170 ? -3.299 26.547 6.785 1 78.75 170 THR B C 1
ATOM 2590 O O . THR B 1 170 ? -3.035 27.656 7.254 1 78.75 170 THR B O 1
ATOM 2593 N N . GLY B 1 171 ? -3.104 26.359 5.508 1 70.88 171 GLY B N 1
ATOM 2594 C CA . GLY B 1 171 ? -2.25 27.219 4.699 1 70.88 171 GLY B CA 1
ATOM 2595 C C . GLY B 1 171 ? -0.782 27.125 5.07 1 70.88 171 GLY B C 1
ATOM 2596 O O . GLY B 1 171 ? 0.081 27.641 4.359 1 70.88 171 GLY B O 1
ATOM 2597 N N . SER B 1 172 ? -0.473 26.984 6.387 1 61.66 172 SER B N 1
ATOM 2598 C CA . SER B 1 172 ? 0.92 26.875 6.805 1 61.66 172 SER B CA 1
ATOM 2599 C C . SER B 1 172 ? 1.312 25.422 7.059 1 61.66 172 SER B C 1
ATOM 2601 O O . SER B 1 172 ? 0.47 24.594 7.438 1 61.66 172 SER B O 1
ATOM 2603 N N . GLY B 1 173 ? 2.221 24.984 6.285 1 51.19 173 GLY B N 1
ATOM 2604 C CA . GLY B 1 173 ? 2.701 23.688 6.766 1 51.19 173 GLY B CA 1
ATOM 2605 C C . GLY B 1 173 ? 2.623 23.547 8.273 1 51.19 173 GLY B C 1
ATOM 2606 O O . GLY B 1 173 ? 2.238 24.5 8.969 1 51.19 173 GLY B O 1
ATOM 2607 N N . LEU B 1 174 ? 2.924 22.438 9 1 48 174 LEU B N 1
ATOM 2608 C CA . LEU B 1 174 ? 2.834 22.188 10.43 1 48 174 LEU B CA 1
ATOM 2609 C C . LEU B 1 174 ? 3.172 23.453 11.219 1 48 174 LEU B C 1
ATOM 2611 O O . LEU B 1 174 ? 4.242 23.547 11.828 1 48 174 LEU B O 1
ATOM 2615 N N . HIS B 1 175 ? 3.006 24.703 10.75 1 38.06 175 HIS B N 1
ATOM 2616 C CA . HIS B 1 175 ? 3.328 25.797 11.648 1 38.06 175 HIS B CA 1
ATOM 2617 C C . HIS B 1 175 ? 2.271 25.953 12.742 1 38.06 175 HIS B C 1
ATOM 2619 O O . HIS B 1 175 ? 2.398 26.812 13.625 1 38.06 175 HIS B O 1
ATOM 2625 N N . ILE B 1 176 ? 1.063 25.547 12.438 1 36.03 176 ILE B N 1
ATOM 2626 C CA . ILE B 1 176 ? 0.088 26.047 13.398 1 36.03 176 ILE B CA 1
ATOM 2627 C C . ILE B 1 176 ? 0.32 25.406 14.766 1 36.03 176 ILE B C 1
ATOM 2629 O O . ILE B 1 176 ? -0.354 25.734 15.742 1 36.03 176 ILE B O 1
ATOM 2633 N N . TRP B 1 177 ? 0.597 24.172 14.969 1 30.92 177 TRP B N 1
ATOM 2634 C CA . TRP B 1 177 ? 0.548 23.844 16.391 1 30.92 177 TRP B CA 1
ATOM 2635 C C . TRP B 1 177 ? 1.73 24.469 17.125 1 30.92 177 TRP B C 1
ATOM 2637 O O . TRP B 1 177 ? 2.85 24.484 16.609 1 30.92 177 TRP B O 1
#

Organism: Musa acuminata subsp. malaccensis (NCBI:txid214687)

pLDDT: mean 85.64, std 17.83, range [30.92, 98.88]

Solvent-accessible surface area (backbone atoms only — not comparable to full-atom values): 17201 Å² total; per-residue (Å²): 129,83,73,71,76,76,72,71,68,68,68,75,61,19,65,54,53,45,51,51,51,50,51,48,45,41,52,30,29,52,51,19,22,52,26,10,43,50,14,26,52,32,42,69,68,25,54,57,67,58,41,79,76,38,66,39,48,46,39,33,31,53,38,22,48,51,48,20,52,48,25,51,52,48,40,53,44,47,50,43,24,69,74,68,73,42,61,91,44,64,61,73,58,41,34,50,50,49,19,52,49,31,48,52,51,27,52,45,33,41,17,22,28,31,17,30,45,50,50,52,49,47,40,54,73,69,49,53,33,79,81,30,44,69,29,50,52,28,49,49,50,17,35,52,28,32,49,51,14,26,55,33,31,45,51,38,22,51,53,34,41,46,51,37,38,41,26,72,71,65,70,42,50,74,59,78,79,131,81,76,74,76,79,72,76,70,69,71,74,61,16,66,53,53,47,52,50,51,50,51,50,47,41,51,31,29,52,52,20,21,51,27,11,42,52,15,25,52,32,44,70,66,27,52,58,66,57,42,81,75,38,66,40,47,46,40,33,32,52,38,20,47,51,47,21,53,48,24,51,52,49,40,53,43,46,51,44,24,70,74,67,72,43,63,90,44,66,62,74,58,39,35,50,48,49,21,53,50,31,46,52,49,27,54,45,32,41,17,22,26,32,18,28,45,51,51,52,51,48,39,52,74,71,50,53,32,78,83,30,46,70,29,49,52,31,51,51,49,16,34,54,29,31,48,52,15,26,53,32,30,47,51,38,22,52,53,34,42,43,51,36,36,41,24,73,72,64,71,40,51,74,60,77,76

InterPro domains:
  IPR006702 Casparian strip membrane protein domain [PF04535] (20-152)

Sequence (354 aa):
MPSPPHNGGGDAHPPQRRRHLNLLILLLRLVTFGFSLAAAISIVTNSSPSWLRFQSFRFVFAANVIVAAYSLFEMCASVHEILKGATLFPEPIQLCFDFTHDQVFAYMVVAAGAAGAADARRLRAGGACAAEGGFCVLADVAVALGFAGFAFLALASLVSGFRLACYVTTGSGLHIWMPSPPHNGGGDAHPPQRRRHLNLLILLLRLVTFGFSLAAAISIVTNSSPSWLRFQSFRFVFAANVIVAAYSLFEMCASVHEILKGATLFPEPIQLCFDFTHDQVFAYMVVAAGAAGAADARRLRAGGACAAEGGFCVLADVAVALGFAGFAFLALASLVSGFRLACYVTTGSGLHIW

Secondary structure (DSSP, 8-state):
-----------S-HHHHHHHHHHHHHHHHHHHHHHHHHHHHHHHH-TTTTGGG-HHHHHHHHHHHHHHHHHHHHHHHHHHHHHHSS-SS-HHHHHHHHHHHHHHHHHHHHHHHHHHHHHHHHHHHTTHHHH-HHHHHHHHHHHHHHHHHHHHHHHHHHHHHHHHHHHHHHSSGGG--/-----------S-HHHHHHHHHHHHHHHHHHHHHHHHHHHHHHHH-TTTTGGG-HHHHHHHHHHHHHHHHHHHHHHHHHHHHHHSS-SS-HHHHHHHHHHHHHHHHHHHHHHHHHHHHHHHHHHHTTHHHH-HHHHHHHHHHHHHHHHHHHHHHHHHHHHHHHHHHHHHHSSSTT--

Foldseek 3Di:
DPPPPPPPVLPPCLVVVVVVLLVLLLVLLVLLLVLLVLLLVLLCVLVVPHSVVPVLSVQLNVLSVVSNVVSVVVNVQSVCCVVVVDGPDDPLVVLCVQLVCLVVSLVSLVVSLVSLVVVLVVCVVVCVCVVVVSNSVSSVSSSVSSVVSSVSSVVSNVSSVVQNVCCVVVVDGSSPD/DDDPPPPPCLPPCLVVVVVVLLVLLLVLLVLLLVLLVLLLVLLVPLVVPHSVVPVLSVLLNVLSVVSNVVSVVVNVQSVCCVVVVDGPDDPLVVLCVQLVCLVVSLVSLVVSLVSLVVVLVVCVVVCVCVVVVSNSVSSVSSSVSSVVSSVSSVVSSVSSVVQNVCCVVVVDGSNND

Radius of gyration: 24.42 Å; Cα contacts (8 Å, |Δi|>4): 464; chains: 2; bounding box: 50×88×63 Å

Nearest PDB structures (foldseek):
  8jlq-assembly1_R  TM=4.574E-01  e=7.909E-01  Escherichia coli
  8wc8-assembly1_R  TM=4.331E-01  e=1.900E+00  Homo sapiens
  8ugy-assembly1_R  TM=4.401E-01  e=2.545E+00  Homo sapiens
  8jlq-assembly1_R  TM=4.657E-01  e=9.290E-01  Escherichia coli
  7xtb-assembly1_R  TM=4.237E-01  e=6.612E-01  Homo sapiens